Protein AF-A0A2J1DRW1-F1 (afdb_monomer_lite)

pLDDT: mean 85.41, std 8.89, range [46.84, 95.5]

Sequence (264 aa):
KASVPQIGILSALPNLSVALSQLFAPFLSEKAKSRKSFVFKAVLLQAVCFLPAFVLPLLFRDFGVWWLILWYTLGTMFGSLGNPAWSSLMADLVPGSIRGRFFGYRGMIAGIMTLAFSLASGLLLQISTDTLFLGFGLIFFGASLARFISSFFLNKMEDPQAKAPIKDGVSMKALVKDLNKTPMGKFISYSALINFSTYIAAPFFAVYMLRELGFDYLTYIIVISSASVANFIFMKVWGRICDICGNVKILKLCSVFVPVVPLL

Organism: NCBI:txid61435

Structure (mmCIF, N/CA/C/O backbone):
data_AF-A0A2J1DRW1-F1
#
_entry.id   AF-A0A2J1DRW1-F1
#
loop_
_atom_site.group_PDB
_atom_site.id
_atom_site.type_symbol
_atom_site.label_atom_id
_atom_site.label_alt_id
_atom_site.label_comp_id
_atom_site.label_asym_id
_atom_site.label_entity_id
_atom_site.label_seq_id
_atom_site.pdbx_PDB_ins_code
_atom_site.Cartn_x
_atom_site.Cartn_y
_atom_site.Cartn_z
_atom_site.occupancy
_atom_site.B_iso_or_equiv
_atom_site.auth_seq_id
_atom_site.auth_comp_id
_atom_site.auth_asym_id
_atom_site.auth_atom_id
_atom_site.pdbx_PDB_model_num
ATOM 1 N N . LYS A 1 1 ? -13.996 -0.859 24.264 1.00 60.69 1 LYS A N 1
ATOM 2 C CA . LYS A 1 1 ? -13.388 0.364 23.675 1.00 60.69 1 LYS A CA 1
ATOM 3 C C . LYS A 1 1 ? -11.876 0.164 23.652 1.00 60.69 1 LYS A C 1
ATOM 5 O O . LYS A 1 1 ? -11.374 -0.385 24.622 1.00 60.69 1 LYS A O 1
ATOM 10 N N . ALA A 1 2 ? -11.187 0.523 22.567 1.00 74.06 2 ALA A N 1
ATOM 11 C CA . ALA A 1 2 ? -9.731 0.382 22.487 1.00 74.06 2 ALA A CA 1
ATOM 12 C C . ALA A 1 2 ? -9.027 1.466 23.319 1.00 74.06 2 ALA A C 1
ATOM 14 O O . ALA A 1 2 ? -9.517 2.594 23.396 1.00 74.06 2 ALA A O 1
ATOM 15 N N . SER A 1 3 ? -7.898 1.131 23.938 1.00 84.12 3 SER A N 1
ATOM 16 C CA . SER A 1 3 ? -7.051 2.093 24.644 1.00 84.12 3 SER A CA 1
ATOM 17 C C . SER A 1 3 ? -6.170 2.877 23.662 1.00 84.12 3 SER A C 1
ATOM 19 O O . SER A 1 3 ? -5.877 2.409 22.561 1.00 84.12 3 SER A O 1
ATOM 21 N N . VAL A 1 4 ? -5.709 4.069 24.056 1.00 84.69 4 VAL A N 1
ATOM 22 C CA . VAL A 1 4 ? -4.796 4.895 23.237 1.00 84.69 4 VAL A CA 1
ATOM 23 C C . VAL A 1 4 ? -3.549 4.107 22.782 1.00 84.69 4 VAL A C 1
ATOM 25 O O . VAL A 1 4 ? -3.233 4.158 21.591 1.00 84.69 4 VAL A O 1
ATOM 28 N N . PRO A 1 5 ? -2.892 3.290 23.639 1.00 88.44 5 PRO A N 1
ATOM 29 C CA . PRO A 1 5 ? -1.800 2.419 23.200 1.00 88.44 5 PRO A CA 1
ATOM 30 C C . PRO A 1 5 ? -2.197 1.417 22.109 1.00 88.44 5 PRO A C 1
ATOM 32 O O . PRO A 1 5 ? -1.433 1.198 21.174 1.00 88.44 5 PRO A O 1
ATOM 35 N N . GLN A 1 6 ? -3.394 0.827 22.182 1.00 86.50 6 GLN A N 1
ATOM 36 C CA . GLN A 1 6 ? -3.863 -0.138 21.179 1.00 86.50 6 GLN A CA 1
ATOM 37 C C . GLN A 1 6 ? -4.083 0.514 19.811 1.00 86.50 6 GLN A C 1
ATOM 39 O O . GLN A 1 6 ? -3.758 -0.088 18.791 1.00 86.50 6 GLN A O 1
ATOM 44 N N . ILE A 1 7 ? -4.581 1.752 19.777 1.00 85.25 7 ILE A N 1
ATOM 45 C CA . ILE A 1 7 ? -4.736 2.526 18.535 1.00 85.25 7 ILE A CA 1
ATOM 46 C C . ILE A 1 7 ? -3.361 2.851 17.931 1.00 85.25 7 ILE A C 1
ATOM 48 O O . ILE A 1 7 ? -3.162 2.715 16.720 1.00 85.25 7 ILE A O 1
ATOM 52 N N . GLY A 1 8 ? -2.393 3.212 18.782 1.00 85.81 8 GLY A N 1
ATOM 53 C CA . GLY A 1 8 ? -1.003 3.424 18.374 1.00 85.81 8 GLY A CA 1
ATOM 54 C C . GLY A 1 8 ? -0.380 2.166 17.765 1.00 85.81 8 GLY A C 1
ATOM 55 O O . GLY A 1 8 ? 0.176 2.218 16.669 1.00 85.81 8 GLY A O 1
ATOM 56 N N . ILE A 1 9 ? -0.543 1.013 18.423 1.00 91.62 9 ILE A N 1
ATOM 57 C CA . ILE A 1 9 ? -0.041 -0.279 17.932 1.00 91.62 9 ILE A CA 1
ATOM 58 C C . ILE A 1 9 ? -0.725 -0.675 16.620 1.00 91.62 9 ILE A C 1
ATOM 60 O O . ILE A 1 9 ? -0.036 -1.084 15.689 1.00 91.62 9 ILE A O 1
ATOM 64 N N . LEU A 1 10 ? -2.047 -0.517 16.506 1.00 89.12 10 LEU A N 1
ATOM 65 C CA . LEU A 1 10 ? -2.787 -0.822 15.277 1.00 89.12 10 LEU A CA 1
ATOM 66 C C . LEU A 1 10 ? -2.311 0.021 14.085 1.00 89.12 10 LEU A C 1
ATOM 68 O O . LEU A 1 10 ? -2.378 -0.438 12.951 1.00 89.12 10 LEU A O 1
ATOM 72 N N . SER A 1 11 ? -1.809 1.231 14.327 1.00 84.00 11 SER A N 1
ATOM 73 C CA . SER A 1 11 ? -1.252 2.083 13.271 1.00 84.00 11 SER A CA 1
ATOM 74 C C . SER A 1 11 ? 0.210 1.749 12.956 1.00 84.00 11 SER A C 1
ATOM 76 O O . SER A 1 11 ? 0.607 1.733 11.793 1.00 84.00 11 SER A O 1
ATOM 78 N N . ALA A 1 12 ? 1.032 1.474 13.969 1.00 89.44 12 ALA A N 1
ATOM 79 C CA . ALA A 1 12 ? 2.474 1.295 13.797 1.00 89.44 12 ALA A CA 1
ATOM 80 C C . ALA A 1 12 ? 2.865 -0.132 13.380 1.00 89.44 12 ALA A C 1
ATOM 82 O O . ALA A 1 12 ? 3.676 -0.315 12.470 1.00 89.44 12 ALA A O 1
ATOM 83 N N . LEU A 1 13 ? 2.287 -1.146 14.030 1.00 93.75 13 LEU A N 1
ATOM 84 C CA . LEU A 1 13 ? 2.704 -2.538 13.876 1.00 93.75 13 LEU A CA 1
ATOM 85 C C . LEU A 1 13 ? 2.445 -3.084 12.460 1.00 93.75 13 LEU A C 1
ATOM 87 O O . LEU A 1 13 ? 3.391 -3.621 11.883 1.00 93.75 13 LEU A O 1
ATOM 91 N N . PRO A 1 14 ? 1.263 -2.891 11.831 1.00 92.62 14 PRO A N 1
ATOM 92 C CA . PRO A 1 14 ? 1.041 -3.315 10.446 1.00 92.62 14 PRO A CA 1
ATOM 93 C C . PRO A 1 14 ? 2.039 -2.704 9.465 1.00 92.62 14 PRO A C 1
ATOM 95 O O . PRO A 1 14 ? 2.582 -3.413 8.620 1.00 92.62 14 PRO A O 1
ATOM 98 N N . ASN A 1 15 ? 2.324 -1.406 9.598 1.00 89.50 15 ASN A N 1
ATOM 99 C CA . ASN A 1 15 ? 3.257 -0.700 8.721 1.00 89.50 15 ASN A CA 1
ATOM 100 C C . ASN A 1 15 ? 4.694 -1.219 8.880 1.00 89.50 15 ASN A C 1
ATOM 102 O O . ASN A 1 15 ? 5.381 -1.456 7.884 1.00 89.50 15 ASN A O 1
ATOM 106 N N . LEU A 1 16 ? 5.127 -1.474 10.118 1.00 91.88 16 LEU A N 1
ATOM 107 C CA . LEU A 1 16 ? 6.426 -2.088 10.392 1.00 91.88 16 LEU A CA 1
ATOM 108 C C . LEU A 1 16 ? 6.511 -3.507 9.813 1.00 91.88 16 LEU A C 1
ATOM 110 O O . LEU A 1 16 ? 7.487 -3.845 9.142 1.00 91.88 16 LEU A O 1
ATOM 114 N N . SER A 1 17 ? 5.482 -4.331 10.022 1.00 92.88 17 SER A N 1
ATOM 115 C CA . SER A 1 17 ? 5.415 -5.689 9.474 1.00 92.88 17 SER A CA 1
ATOM 116 C C . SER A 1 17 ? 5.429 -5.693 7.947 1.00 92.88 17 SER A C 1
ATOM 118 O O . SER A 1 17 ? 6.112 -6.524 7.352 1.00 92.88 17 SER A O 1
ATOM 120 N N . VAL A 1 18 ? 4.743 -4.746 7.299 1.00 92.81 18 VAL A N 1
ATOM 121 C CA . VAL A 1 18 ? 4.791 -4.556 5.842 1.00 92.81 18 VAL A CA 1
ATOM 122 C C . VAL A 1 18 ? 6.221 -4.267 5.385 1.00 92.81 18 VAL A C 1
ATOM 124 O O . VAL A 1 18 ? 6.726 -4.981 4.515 1.00 92.81 18 VAL A O 1
ATOM 127 N N . ALA A 1 19 ? 6.902 -3.297 5.999 1.00 88.69 19 ALA A N 1
ATOM 128 C CA . ALA A 1 19 ? 8.271 -2.929 5.635 1.00 88.69 19 ALA A CA 1
ATOM 129 C C . ALA A 1 19 ? 9.255 -4.101 5.801 1.00 88.69 19 ALA A C 1
ATOM 131 O O . ALA A 1 19 ? 10.005 -4.424 4.878 1.00 88.69 19 ALA A O 1
ATOM 132 N N . LEU A 1 20 ? 9.202 -4.795 6.944 1.00 89.25 20 LEU A N 1
ATOM 133 C CA . LEU A 1 20 ? 10.035 -5.973 7.197 1.00 89.25 20 LEU A CA 1
ATOM 134 C C . LEU A 1 20 ? 9.733 -7.094 6.204 1.00 89.25 20 LEU A C 1
ATOM 136 O O . LEU A 1 20 ? 10.647 -7.707 5.661 1.00 89.25 20 LEU A O 1
ATOM 140 N N . SER A 1 21 ? 8.458 -7.345 5.912 1.00 89.44 21 SER A N 1
ATOM 141 C CA . SER A 1 21 ? 8.076 -8.401 4.978 1.00 89.44 21 SER A CA 1
ATOM 142 C C . SER A 1 21 ? 8.634 -8.169 3.575 1.00 89.44 21 SER A C 1
ATOM 144 O O . SER A 1 21 ? 9.125 -9.108 2.954 1.00 89.44 21 SER A O 1
ATOM 146 N N . GLN A 1 22 ? 8.646 -6.924 3.089 1.00 87.00 22 GLN A N 1
ATOM 147 C CA . GLN A 1 22 ? 9.193 -6.595 1.773 1.00 87.00 22 GLN A CA 1
ATOM 148 C C . GLN A 1 22 ? 10.706 -6.802 1.698 1.00 87.00 22 GLN A C 1
ATOM 150 O O . GLN A 1 22 ? 11.209 -7.151 0.633 1.00 87.00 22 GLN A O 1
ATOM 155 N N . LEU A 1 23 ? 11.417 -6.665 2.821 1.00 84.44 23 LEU A N 1
ATOM 156 C CA . LEU A 1 23 ? 12.844 -6.970 2.917 1.00 84.44 23 LEU A CA 1
ATOM 157 C C . LEU A 1 23 ? 13.127 -8.466 2.710 1.00 84.44 23 LEU A C 1
ATOM 159 O O . LEU A 1 23 ? 14.105 -8.835 2.062 1.00 84.44 23 LEU A O 1
ATOM 163 N N . PHE A 1 24 ? 12.262 -9.329 3.250 1.00 83.25 24 PHE A N 1
ATOM 164 C CA . PHE A 1 24 ? 12.405 -10.787 3.165 1.00 83.25 24 PHE A CA 1
ATOM 165 C C . PHE A 1 24 ? 11.728 -11.404 1.932 1.00 83.25 24 PHE A C 1
ATOM 167 O O . PHE A 1 24 ? 12.048 -12.532 1.550 1.00 83.25 24 PHE A O 1
ATOM 174 N N . ALA A 1 25 ? 10.807 -10.678 1.298 1.00 84.69 25 ALA A N 1
ATOM 175 C CA . ALA A 1 25 ? 10.019 -11.147 0.164 1.00 84.69 25 ALA A CA 1
ATOM 176 C C . ALA A 1 25 ? 10.858 -11.672 -1.019 1.00 84.69 25 ALA A C 1
ATOM 178 O O . ALA A 1 25 ? 10.492 -12.728 -1.535 1.00 84.69 25 ALA A O 1
ATOM 179 N N . PRO A 1 26 ? 11.979 -11.043 -1.437 1.00 77.75 26 PRO A N 1
ATOM 180 C CA . PRO A 1 26 ? 12.818 -11.578 -2.511 1.00 77.75 26 PRO A CA 1
ATOM 181 C C . PRO A 1 26 ? 13.373 -12.969 -2.181 1.00 77.75 26 PRO A C 1
ATOM 183 O O . PRO A 1 26 ? 13.198 -13.895 -2.966 1.00 77.75 26 PRO A O 1
ATOM 186 N N . PHE A 1 27 ? 13.924 -13.157 -0.977 1.00 78.62 27 PHE A N 1
ATOM 187 C CA . PHE A 1 27 ? 14.476 -14.444 -0.533 1.00 78.62 27 PHE A CA 1
ATOM 188 C C . PHE A 1 27 ? 13.414 -15.548 -0.465 1.00 78.62 27 PHE A C 1
ATOM 190 O O . PHE A 1 27 ? 13.673 -16.705 -0.796 1.00 78.62 27 PHE A O 1
ATOM 197 N N . LEU A 1 28 ? 12.204 -15.205 -0.015 1.00 81.50 28 LEU A N 1
ATOM 198 C CA . LEU A 1 28 ? 11.077 -16.139 0.031 1.00 81.50 28 LEU A CA 1
ATOM 199 C C . LEU A 1 28 ? 10.550 -16.460 -1.372 1.00 81.50 28 LEU A C 1
ATOM 201 O O . LEU A 1 28 ? 10.199 -17.608 -1.644 1.00 81.50 28 LEU A O 1
ATOM 205 N N . SER A 1 29 ? 10.532 -15.469 -2.265 1.00 78.50 29 SER A N 1
ATOM 206 C CA . SER A 1 29 ? 10.119 -15.639 -3.656 1.00 78.50 29 SER A CA 1
ATOM 207 C C . SER A 1 29 ? 11.125 -16.457 -4.464 1.00 78.50 29 SER A C 1
ATOM 209 O O . SER A 1 29 ? 10.695 -17.209 -5.327 1.00 78.50 29 SER A O 1
ATOM 211 N N . GLU A 1 30 ? 12.429 -16.348 -4.203 1.00 74.62 30 GLU A N 1
ATOM 212 C CA . GLU A 1 30 ? 13.463 -17.176 -4.848 1.00 74.62 30 GLU A CA 1
ATOM 213 C C . GLU A 1 30 ? 13.367 -18.643 -4.424 1.00 74.62 30 GLU A C 1
ATOM 215 O O . GLU A 1 30 ? 13.534 -19.549 -5.239 1.00 74.62 30 GLU A O 1
ATOM 220 N N . LYS A 1 31 ? 13.041 -18.895 -3.149 1.00 74.75 31 LYS A N 1
ATOM 221 C CA . LYS A 1 31 ? 12.739 -20.250 -2.662 1.00 74.75 31 LYS A CA 1
ATOM 222 C C . LYS A 1 31 ? 11.453 -20.809 -3.271 1.00 74.75 31 LYS A C 1
ATOM 224 O O . LYS A 1 31 ? 11.268 -22.027 -3.314 1.00 74.75 31 LYS A O 1
ATOM 229 N N . ALA A 1 32 ? 10.547 -19.945 -3.723 1.00 74.62 32 ALA A N 1
ATOM 230 C CA . ALA A 1 32 ? 9.331 -20.365 -4.390 1.00 74.62 32 ALA A CA 1
ATOM 231 C C . ALA A 1 32 ? 9.632 -20.735 -5.850 1.00 74.62 32 ALA A C 1
ATOM 233 O O . ALA A 1 32 ? 10.104 -19.926 -6.638 1.00 74.62 32 ALA A O 1
ATOM 234 N N . LYS A 1 33 ? 9.280 -21.962 -6.251 1.00 73.19 33 LYS A N 1
ATOM 235 C CA . LYS A 1 33 ? 9.502 -22.462 -7.623 1.00 73.19 33 LYS A CA 1
ATOM 236 C C . LYS A 1 33 ? 8.742 -21.683 -8.715 1.00 73.19 33 LYS A C 1
ATOM 238 O O . LYS A 1 33 ? 9.026 -21.863 -9.891 1.00 73.19 33 LYS A O 1
ATOM 243 N N . SER A 1 34 ? 7.752 -20.869 -8.340 1.00 83.38 34 SER A N 1
ATOM 244 C CA . SER A 1 34 ? 6.964 -20.031 -9.251 1.00 83.38 34 SER A CA 1
ATOM 245 C C . SER A 1 34 ? 6.581 -18.724 -8.558 1.00 83.38 34 SER A C 1
ATOM 247 O O . SER A 1 34 ? 5.983 -18.738 -7.474 1.00 83.38 34 SER A O 1
ATOM 249 N N . ARG A 1 35 ? 6.878 -17.597 -9.221 1.00 86.06 35 ARG A N 1
ATOM 250 C CA . ARG A 1 35 ? 6.499 -16.246 -8.772 1.00 86.06 35 ARG A CA 1
ATOM 251 C C . ARG A 1 35 ? 4.984 -16.113 -8.700 1.00 86.06 35 ARG A C 1
ATOM 253 O O . ARG A 1 35 ? 4.459 -15.635 -7.698 1.00 86.06 35 ARG A O 1
ATOM 260 N N . LYS A 1 36 ? 4.270 -16.622 -9.709 1.00 89.19 36 LYS A N 1
ATOM 261 C CA . LYS A 1 36 ? 2.802 -16.654 -9.723 1.00 89.19 36 LYS A CA 1
ATOM 262 C C . LYS A 1 36 ? 2.242 -17.392 -8.508 1.00 89.19 36 LYS A C 1
ATOM 264 O O . LYS A 1 36 ? 1.370 -16.860 -7.825 1.00 89.19 36 LYS A O 1
ATOM 269 N N . SER A 1 37 ? 2.745 -18.596 -8.216 1.00 87.62 37 SER A N 1
ATOM 270 C CA . SER A 1 37 ? 2.263 -19.383 -7.071 1.00 87.62 37 SER A CA 1
ATOM 271 C C . SER A 1 37 ? 2.509 -18.667 -5.743 1.00 87.62 37 SER A C 1
ATOM 273 O O . SER A 1 37 ? 1.646 -18.680 -4.865 1.00 87.62 37 SER A O 1
ATOM 275 N N . PHE A 1 38 ? 3.662 -18.008 -5.604 1.00 90.38 38 PHE A N 1
ATOM 276 C CA . PHE A 1 38 ? 3.992 -17.220 -4.421 1.00 90.38 38 PHE A CA 1
ATOM 277 C C . PHE A 1 38 ? 3.026 -16.045 -4.227 1.00 90.38 38 PHE A C 1
ATOM 279 O O . PHE A 1 38 ? 2.430 -15.914 -3.158 1.00 90.38 38 PHE A O 1
ATOM 286 N N . VAL A 1 39 ? 2.797 -15.248 -5.278 1.00 92.00 39 VAL A N 1
ATOM 287 C CA . VAL A 1 39 ? 1.849 -14.120 -5.254 1.00 92.00 39 VAL A CA 1
ATOM 288 C C . VAL A 1 39 ? 0.434 -14.603 -4.939 1.00 92.00 39 VAL A C 1
ATOM 290 O O . VAL A 1 39 ? -0.231 -14.034 -4.076 1.00 92.00 39 VAL A O 1
ATOM 293 N N . PHE A 1 40 ? -0.019 -15.677 -5.590 1.00 92.44 40 PHE A N 1
ATOM 294 C CA . PHE A 1 40 ? -1.336 -16.263 -5.349 1.00 92.44 40 PHE A CA 1
ATOM 295 C C . PHE A 1 40 ? -1.525 -16.663 -3.882 1.00 92.44 40 PHE A C 1
ATOM 297 O O . PHE A 1 40 ? -2.503 -16.253 -3.259 1.00 92.44 40 PHE A O 1
ATOM 304 N N . LYS A 1 41 ? -0.576 -17.416 -3.308 1.00 92.31 41 LYS A N 1
ATOM 305 C CA . LYS A 1 41 ? -0.637 -17.853 -1.904 1.00 92.31 41 LYS A CA 1
ATOM 306 C C . LYS A 1 41 ? -0.616 -16.670 -0.941 1.00 92.31 41 LYS A C 1
ATOM 308 O O . LYS A 1 41 ? -1.383 -16.667 0.013 1.00 92.31 41 LYS A O 1
ATOM 313 N N . ALA A 1 42 ? 0.214 -15.664 -1.203 1.00 93.75 42 ALA A N 1
ATOM 314 C CA . ALA A 1 42 ? 0.296 -14.459 -0.382 1.00 93.75 42 ALA A CA 1
ATOM 315 C C . ALA A 1 42 ? -1.044 -13.696 -0.352 1.00 93.75 42 ALA A C 1
ATOM 317 O O . ALA A 1 42 ? -1.553 -13.367 0.719 1.00 93.75 42 ALA A O 1
ATOM 318 N N . VAL A 1 43 ? -1.673 -13.493 -1.516 1.00 93.88 43 VAL A N 1
ATOM 319 C CA . VAL A 1 43 ? -2.983 -12.823 -1.616 1.00 93.88 43 VAL A CA 1
ATOM 320 C C . VAL A 1 43 ? -4.108 -13.677 -1.026 1.00 93.88 43 VAL A C 1
ATOM 322 O O . VAL A 1 43 ? -5.012 -13.136 -0.390 1.00 93.88 43 VAL A O 1
ATOM 325 N N . LEU A 1 44 ? -4.049 -15.001 -1.186 1.00 94.62 44 LEU A N 1
ATOM 326 C CA . LEU A 1 44 ? -5.012 -15.922 -0.582 1.00 94.62 44 LEU A CA 1
ATOM 327 C C . LEU A 1 44 ? -4.932 -15.894 0.950 1.00 94.62 44 LEU A C 1
ATOM 329 O O . LEU A 1 44 ? -5.960 -15.774 1.608 1.00 94.62 44 LEU A O 1
ATOM 333 N N . LEU A 1 45 ? -3.724 -15.943 1.520 1.00 95.00 45 LEU A N 1
ATOM 334 C CA . LEU A 1 45 ? -3.515 -15.830 2.966 1.00 95.00 45 LEU A CA 1
ATOM 335 C C . LEU A 1 45 ? -4.011 -14.485 3.500 1.00 95.00 45 LEU A C 1
ATOM 337 O O . LEU A 1 45 ? -4.682 -14.452 4.526 1.00 95.00 45 LEU A O 1
ATOM 341 N N . GLN A 1 46 ? -3.769 -13.389 2.776 1.00 95.25 46 GLN A N 1
ATOM 342 C CA . GLN A 1 46 ? -4.341 -12.089 3.122 1.00 95.25 46 GLN A CA 1
ATOM 343 C C . GLN A 1 46 ? -5.878 -12.120 3.159 1.00 95.25 46 GLN A C 1
ATOM 345 O O . GLN A 1 46 ? -6.468 -11.599 4.105 1.00 95.25 46 GLN A O 1
ATOM 350 N N . ALA A 1 47 ? -6.527 -12.729 2.159 1.00 93.81 47 ALA A N 1
ATOM 351 C CA . ALA A 1 47 ? -7.986 -12.856 2.119 1.00 93.81 47 ALA A CA 1
ATOM 352 C C . ALA A 1 47 ? -8.513 -13.621 3.342 1.00 93.81 47 ALA A C 1
ATOM 354 O O . ALA A 1 47 ? -9.466 -13.181 3.988 1.00 93.81 47 ALA A O 1
ATOM 355 N N . VAL A 1 48 ? -7.843 -14.727 3.686 1.00 95.00 48 VAL A N 1
ATOM 356 C CA . VAL A 1 48 ? -8.174 -15.554 4.850 1.00 95.00 48 VAL A CA 1
ATOM 357 C C . VAL A 1 48 ? -7.982 -14.780 6.148 1.00 95.00 48 VAL A C 1
ATOM 359 O O . VAL A 1 48 ? -8.859 -14.867 6.993 1.00 95.00 48 VAL A O 1
ATOM 362 N N . CYS A 1 49 ? -6.914 -13.990 6.310 1.00 94.56 49 CYS A N 1
ATOM 363 C CA . CYS A 1 49 ? -6.652 -13.212 7.529 1.00 94.56 49 CYS A CA 1
ATOM 364 C C . CYS A 1 49 ? -7.705 -12.132 7.821 1.00 94.56 49 CYS A C 1
ATOM 366 O O . CYS A 1 49 ? -7.917 -11.791 8.983 1.00 94.56 49 CYS A O 1
ATOM 368 N N . PHE A 1 50 ? -8.391 -11.601 6.807 1.00 91.88 50 PHE A N 1
ATOM 369 C CA . PHE A 1 50 ? -9.429 -10.585 7.016 1.00 91.88 50 PHE A CA 1
ATOM 370 C C . PHE A 1 50 ? -10.737 -11.143 7.596 1.00 91.88 50 PHE A C 1
ATOM 372 O O . PHE A 1 50 ? -11.468 -10.398 8.242 1.00 91.88 50 PHE A O 1
ATOM 379 N N . LEU A 1 51 ? -11.010 -12.444 7.451 1.00 91.88 51 LEU A N 1
ATOM 380 C CA . LEU A 1 51 ? -12.169 -13.088 8.082 1.00 91.88 51 LEU A CA 1
ATOM 381 C C . LEU A 1 51 ? -12.064 -13.132 9.625 1.00 91.88 51 LEU A C 1
ATOM 383 O O . LEU A 1 51 ? -12.944 -12.582 10.291 1.00 91.88 51 LEU A O 1
ATOM 387 N N . PRO A 1 52 ? -11.007 -13.708 10.238 1.00 89.25 52 PRO A N 1
ATOM 388 C CA . PRO A 1 52 ? -10.842 -13.715 11.688 1.00 89.25 52 PRO A CA 1
ATOM 389 C C . PRO A 1 52 ? -10.590 -12.316 12.255 1.00 89.25 52 PRO A C 1
ATOM 391 O O . PRO A 1 52 ? -10.969 -12.075 13.399 1.00 89.25 52 PRO A O 1
ATOM 394 N N . ALA A 1 53 ? -10.036 -11.380 11.468 1.00 86.75 53 ALA A N 1
ATOM 395 C CA . ALA A 1 53 ? -9.916 -9.977 11.872 1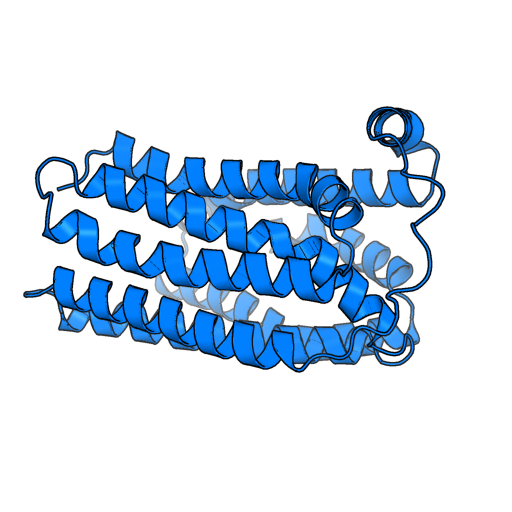.00 86.75 53 ALA A CA 1
ATOM 396 C C . ALA A 1 53 ? -11.273 -9.348 12.224 1.00 86.75 53 ALA A C 1
ATOM 398 O O . ALA A 1 53 ? -11.321 -8.457 13.064 1.00 86.75 53 ALA A O 1
ATOM 399 N N . PHE A 1 54 ? -12.368 -9.837 11.636 1.00 84.62 54 PHE A N 1
ATOM 400 C CA . PHE A 1 54 ? -13.723 -9.432 11.996 1.00 84.62 54 PHE A CA 1
ATOM 401 C C . PHE A 1 54 ? -14.399 -10.377 13.000 1.00 84.62 54 PHE A C 1
ATOM 403 O O . PHE A 1 54 ? -14.992 -9.918 13.976 1.00 84.62 54 PHE A O 1
ATOM 410 N N . VAL A 1 55 ? -14.312 -11.693 12.785 1.00 86.25 55 VAL A N 1
ATOM 411 C CA . VAL A 1 55 ? -15.076 -12.679 13.571 1.00 86.25 55 VAL A CA 1
ATOM 412 C C . VAL A 1 55 ? -14.557 -12.808 15.007 1.00 86.25 55 VAL A C 1
ATOM 414 O O . VAL A 1 55 ? -15.345 -12.880 15.948 1.00 86.25 55 VAL A O 1
ATOM 417 N N . LEU A 1 56 ? -13.239 -12.821 15.217 1.00 85.06 56 LEU A N 1
ATOM 418 C CA . LEU A 1 56 ? -12.673 -13.061 16.549 1.00 85.06 56 LEU A CA 1
ATOM 419 C C . LEU A 1 56 ? -12.905 -11.917 17.544 1.00 85.06 56 LEU A C 1
ATOM 421 O O . LEU A 1 56 ? -13.182 -12.221 18.705 1.00 85.06 56 LEU A O 1
ATOM 425 N N . PRO A 1 57 ? -12.880 -10.629 17.144 1.00 81.50 57 PRO A N 1
ATOM 426 C CA . PRO A 1 57 ? -13.305 -9.548 18.030 1.00 81.50 57 PRO A CA 1
ATOM 427 C C . PRO A 1 57 ? -14.747 -9.662 18.540 1.00 81.50 57 PRO A C 1
ATOM 429 O O . PRO A 1 57 ? -15.049 -9.124 19.606 1.00 81.50 57 PRO A O 1
ATOM 432 N N . LEU A 1 58 ? -15.629 -10.355 17.807 1.00 80.44 58 LEU A N 1
ATOM 433 C CA . LEU A 1 58 ? -17.007 -10.608 18.236 1.00 80.44 58 LEU A CA 1
ATOM 434 C C . LEU A 1 58 ? -17.096 -11.745 19.256 1.00 80.44 58 LEU A C 1
ATOM 436 O O . LEU A 1 58 ? -17.842 -11.626 20.225 1.00 80.44 58 LEU A O 1
ATOM 440 N N . LEU A 1 59 ? -16.337 -12.822 19.039 1.00 82.94 59 LEU A N 1
ATOM 441 C CA . LEU A 1 59 ? -16.339 -14.003 19.909 1.00 82.94 59 LEU A CA 1
ATOM 442 C C . LEU A 1 59 ? -15.605 -13.753 21.232 1.00 82.94 59 LEU A C 1
ATOM 444 O O . LEU A 1 59 ? -16.056 -14.200 22.282 1.00 82.94 59 LEU A O 1
ATOM 448 N N . PHE A 1 60 ? -14.498 -13.008 21.197 1.00 82.75 60 PHE A N 1
ATOM 449 C CA . PHE A 1 60 ? -13.632 -12.769 22.352 1.00 82.75 60 PHE A CA 1
ATOM 450 C C . PHE A 1 60 ? -13.586 -11.283 22.696 1.00 82.75 60 PHE A C 1
ATOM 452 O O . PHE A 1 60 ? -12.580 -10.615 22.461 1.00 82.75 60 PHE A O 1
ATOM 459 N N . ARG A 1 61 ? -14.681 -10.752 23.251 1.00 77.00 61 ARG A N 1
ATOM 460 C CA . ARG A 1 61 ? -14.834 -9.311 23.529 1.00 77.00 61 ARG A CA 1
ATOM 461 C C . ARG A 1 61 ? -13.727 -8.726 24.414 1.00 77.00 61 ARG A C 1
ATOM 463 O O . ARG A 1 61 ? -13.292 -7.608 24.144 1.00 77.00 61 ARG A O 1
ATOM 470 N N . ASP A 1 62 ? -13.225 -9.484 25.389 1.00 79.88 62 ASP A N 1
ATOM 471 C CA . ASP A 1 62 ? -12.181 -9.020 26.318 1.00 79.88 62 ASP A CA 1
ATOM 472 C C . ASP A 1 62 ? -10.824 -8.793 25.629 1.00 79.88 62 ASP A C 1
ATOM 474 O O . ASP A 1 62 ? -10.100 -7.852 25.952 1.00 79.88 62 ASP A O 1
ATOM 478 N N . PHE A 1 63 ? -10.506 -9.601 24.611 1.00 83.12 63 PHE A N 1
ATOM 479 C CA . PHE A 1 63 ? -9.258 -9.522 23.838 1.00 83.12 63 PHE A CA 1
ATOM 480 C C . PHE A 1 63 ? -9.475 -9.084 22.385 1.00 83.12 63 PHE A C 1
ATOM 482 O O . PHE A 1 63 ? -8.561 -9.162 21.562 1.00 83.12 63 PHE A O 1
ATOM 489 N N . GLY A 1 64 ? -10.673 -8.607 22.045 1.00 84.75 64 GLY A N 1
ATOM 490 C CA . GLY A 1 64 ? -11.085 -8.451 20.653 1.00 84.75 64 GLY A CA 1
ATOM 491 C C . GLY A 1 64 ? -10.210 -7.480 19.867 1.00 84.75 64 GLY A C 1
ATOM 492 O O . GLY A 1 64 ? -9.871 -7.739 18.717 1.00 84.75 64 GLY A O 1
ATOM 493 N N . VAL A 1 65 ? -9.751 -6.404 20.509 1.00 86.25 65 VAL A N 1
ATOM 494 C CA . VAL A 1 65 ? -8.841 -5.428 19.887 1.00 86.25 65 VAL A CA 1
ATOM 495 C C . VAL A 1 65 ? -7.484 -6.055 19.549 1.00 86.25 65 VAL A C 1
ATOM 497 O O . VAL A 1 65 ? -6.925 -5.767 18.495 1.00 86.25 65 VAL A O 1
ATOM 500 N N . TRP A 1 66 ? -6.961 -6.946 20.395 1.00 89.81 66 TRP A N 1
ATOM 501 C CA . TRP A 1 66 ? -5.692 -7.632 20.137 1.00 89.81 66 TRP A CA 1
ATOM 502 C C . TRP A 1 66 ? -5.804 -8.641 18.997 1.00 89.81 66 TRP A C 1
ATOM 504 O O . TRP A 1 66 ? -4.905 -8.715 18.161 1.00 89.81 66 TRP A O 1
ATOM 514 N N . TRP A 1 67 ? -6.929 -9.355 18.907 1.00 91.25 67 TRP A N 1
ATOM 515 C CA . TRP A 1 67 ? -7.220 -10.216 17.761 1.00 91.25 67 TRP A CA 1
ATOM 516 C C . TRP A 1 67 ? -7.320 -9.421 16.461 1.00 91.25 67 TRP A C 1
ATOM 518 O O . TRP A 1 67 ? -6.723 -9.821 15.462 1.00 91.25 67 TRP A O 1
ATOM 528 N N . LEU A 1 68 ? -8.004 -8.274 16.484 1.00 90.56 68 LEU A N 1
ATOM 529 C CA . LEU A 1 68 ? -8.060 -7.366 15.340 1.00 90.56 68 LEU A CA 1
ATOM 530 C C . LEU A 1 68 ? -6.650 -6.932 14.921 1.00 90.56 68 LEU A C 1
ATOM 532 O O . LEU A 1 68 ? -6.300 -7.078 13.754 1.00 90.56 68 LEU A O 1
ATOM 536 N N . ILE A 1 69 ? -5.829 -6.455 15.866 1.00 92.25 69 ILE A N 1
ATOM 537 C CA . ILE A 1 69 ? -4.443 -6.036 15.602 1.00 92.25 69 ILE A CA 1
ATOM 538 C C . ILE A 1 69 ? -3.647 -7.179 14.972 1.00 92.25 69 ILE A C 1
ATOM 540 O O . ILE A 1 69 ? -3.025 -6.975 13.931 1.00 92.25 69 ILE A O 1
ATOM 544 N N . LEU A 1 70 ? -3.676 -8.374 15.564 1.00 94.50 70 LEU A N 1
ATOM 545 C CA . LEU A 1 70 ? -2.912 -9.526 15.092 1.00 94.50 70 LEU A CA 1
ATOM 546 C C . LEU A 1 70 ? -3.292 -9.903 13.656 1.00 94.50 70 LEU A C 1
ATOM 548 O O . LEU A 1 70 ? -2.431 -9.972 12.780 1.00 94.50 70 LEU A O 1
ATOM 552 N N . TRP A 1 71 ? -4.580 -10.125 13.399 1.00 94.62 71 TRP A N 1
ATOM 553 C CA . TRP A 1 71 ? -5.046 -10.617 12.103 1.00 94.62 71 TRP A CA 1
ATOM 554 C C . TRP A 1 71 ? -4.998 -9.556 11.010 1.00 94.62 71 TRP A C 1
ATOM 556 O O . TRP A 1 71 ? -4.663 -9.878 9.869 1.00 94.62 71 TRP A O 1
ATOM 566 N N . TYR A 1 72 ? -5.249 -8.292 11.353 1.00 93.88 72 TYR A N 1
ATOM 567 C CA . TYR A 1 72 ? -5.039 -7.182 10.431 1.00 93.88 72 TYR A CA 1
ATOM 568 C C . TYR A 1 72 ? -3.558 -7.058 10.049 1.00 93.88 72 TYR A C 1
ATOM 570 O O . TYR A 1 72 ? -3.246 -7.017 8.861 1.00 93.88 72 TYR A O 1
ATOM 578 N N . THR A 1 73 ? -2.648 -7.111 11.031 1.00 95.44 73 THR A N 1
ATOM 579 C CA . THR A 1 73 ? -1.188 -7.073 10.811 1.00 95.44 73 THR A CA 1
ATOM 580 C C . THR A 1 73 ? -0.721 -8.225 9.922 1.00 95.44 73 THR A C 1
ATOM 582 O O . THR A 1 73 ? 0.020 -8.013 8.961 1.00 95.44 73 THR A O 1
ATOM 585 N N . LEU A 1 74 ? -1.168 -9.453 10.205 1.00 95.50 74 LEU A N 1
ATOM 586 C CA . LEU A 1 74 ? -0.848 -10.619 9.378 1.00 95.50 74 LEU A CA 1
ATOM 587 C C . LEU A 1 74 ? -1.397 -10.460 7.957 1.00 95.50 74 LEU A C 1
ATOM 589 O O . LEU A 1 74 ? -0.681 -10.713 6.989 1.00 95.50 74 LEU A O 1
ATOM 593 N N . GLY A 1 75 ? -2.634 -9.981 7.815 1.00 94.75 75 GLY A N 1
ATOM 594 C CA . GLY A 1 75 ? -3.251 -9.728 6.516 1.00 94.75 75 GLY A CA 1
ATOM 595 C C . GLY A 1 75 ? -2.480 -8.701 5.685 1.00 94.75 75 GLY A C 1
ATOM 596 O O . GLY A 1 75 ? -2.213 -8.939 4.505 1.00 94.75 75 GLY A O 1
ATOM 597 N N . THR A 1 76 ? -2.069 -7.577 6.279 1.00 93.50 76 THR A N 1
ATOM 598 C CA . THR A 1 76 ? -1.257 -6.565 5.582 1.00 93.50 76 THR A CA 1
ATOM 599 C C . THR A 1 76 ? 0.125 -7.099 5.223 1.00 93.50 76 THR A C 1
ATOM 601 O O . THR A 1 76 ? 0.573 -6.880 4.099 1.00 93.50 76 THR A O 1
ATOM 604 N N . MET A 1 77 ? 0.759 -7.859 6.123 1.00 95.25 77 MET A N 1
ATOM 605 C CA . MET A 1 77 ? 2.062 -8.493 5.904 1.00 95.25 77 MET A CA 1
ATOM 606 C C . MET A 1 77 ? 2.033 -9.484 4.731 1.00 95.25 77 MET A C 1
ATOM 608 O O . MET A 1 77 ? 2.876 -9.418 3.837 1.00 95.25 77 MET A O 1
ATOM 612 N N . PHE A 1 78 ? 1.054 -10.393 4.685 1.00 93.56 78 PHE A N 1
ATOM 613 C CA . PHE A 1 78 ? 0.914 -11.322 3.558 1.00 93.56 78 PHE A CA 1
ATOM 614 C C . PHE A 1 78 ? 0.599 -10.587 2.256 1.00 93.56 78 PHE A C 1
ATOM 616 O O . PHE A 1 78 ? 1.160 -10.918 1.213 1.00 93.56 78 PHE A O 1
ATOM 623 N N . GLY A 1 79 ? -0.223 -9.538 2.317 1.00 90.62 79 GLY A N 1
ATOM 624 C CA . GLY A 1 79 ? -0.499 -8.692 1.160 1.00 90.62 79 GLY A CA 1
ATOM 625 C C . GLY A 1 79 ? 0.752 -8.035 0.577 1.00 90.62 79 GLY A C 1
ATOM 626 O O . GLY A 1 79 ? 0.897 -7.979 -0.643 1.00 90.62 79 GLY A O 1
ATOM 627 N N . SER A 1 80 ? 1.673 -7.564 1.421 1.00 91.94 80 SER A N 1
ATOM 628 C CA . SER A 1 80 ? 2.909 -6.914 0.973 1.00 91.94 80 SER A CA 1
ATOM 629 C C . SER A 1 80 ? 3.992 -7.884 0.518 1.00 91.94 80 SER A C 1
ATOM 631 O O . SER A 1 80 ? 4.770 -7.520 -0.367 1.00 91.94 80 SER A O 1
ATOM 633 N N . LEU A 1 81 ? 4.025 -9.111 1.054 1.00 90.88 81 LEU A N 1
ATOM 634 C CA . LEU A 1 81 ? 4.972 -10.154 0.635 1.00 90.88 81 LEU A CA 1
ATOM 635 C C . LEU A 1 81 ? 4.884 -10.449 -0.865 1.00 90.88 81 LEU A C 1
ATOM 637 O O . LEU A 1 81 ? 5.909 -10.638 -1.514 1.00 90.88 81 LEU A O 1
ATOM 641 N N . GLY A 1 82 ? 3.675 -10.456 -1.432 1.00 87.62 82 GLY A N 1
ATOM 642 C CA . GLY A 1 82 ? 3.469 -10.728 -2.855 1.00 87.62 82 GLY A CA 1
ATOM 643 C C . GLY A 1 82 ? 3.947 -9.610 -3.790 1.00 87.62 82 GLY A C 1
ATOM 644 O O . GLY A 1 82 ? 4.150 -9.861 -4.976 1.00 87.62 82 GLY A O 1
ATOM 645 N N . ASN A 1 83 ? 4.152 -8.384 -3.296 1.00 89.88 83 ASN A N 1
ATOM 646 C CA . ASN A 1 83 ? 4.366 -7.218 -4.160 1.00 89.88 83 ASN A CA 1
ATOM 647 C C . ASN A 1 83 ? 5.655 -7.287 -4.999 1.00 89.88 83 ASN A C 1
ATOM 649 O O . ASN A 1 83 ? 5.566 -7.018 -6.197 1.00 89.88 83 ASN A O 1
ATOM 653 N N . PRO A 1 84 ? 6.840 -7.653 -4.464 1.00 87.56 84 PRO A N 1
ATOM 654 C CA . PRO A 1 84 ? 8.056 -7.730 -5.281 1.00 87.56 84 PRO A CA 1
ATOM 655 C C . PRO A 1 84 ? 7.972 -8.801 -6.375 1.00 87.56 84 PRO A C 1
ATOM 657 O O . PRO A 1 84 ? 8.318 -8.539 -7.528 1.00 87.56 84 PRO A O 1
ATOM 660 N N . ALA A 1 85 ? 7.441 -9.979 -6.037 1.00 87.81 85 ALA A N 1
ATOM 661 C CA . ALA A 1 85 ? 7.240 -11.072 -6.985 1.00 87.81 85 ALA A CA 1
ATOM 662 C C . ALA A 1 85 ? 6.223 -10.701 -8.076 1.00 87.81 85 ALA A C 1
ATOM 664 O O . ALA A 1 85 ? 6.454 -10.974 -9.253 1.00 87.81 85 ALA A O 1
ATOM 665 N N . TRP A 1 86 ? 5.134 -10.019 -7.702 1.00 91.00 86 TRP A N 1
ATOM 666 C CA . TRP A 1 86 ? 4.149 -9.494 -8.645 1.00 91.00 86 TRP A CA 1
ATOM 667 C C . TRP A 1 86 ? 4.760 -8.433 -9.563 1.00 91.00 86 TRP A C 1
ATOM 669 O O . TRP A 1 86 ? 4.605 -8.523 -10.774 1.00 91.00 86 TRP A O 1
ATOM 679 N N . SER A 1 87 ? 5.510 -7.470 -9.021 1.00 88.50 87 SER A N 1
ATOM 680 C CA . SER A 1 87 ? 6.178 -6.430 -9.816 1.00 88.50 87 SER A CA 1
ATOM 681 C C . SER A 1 87 ? 7.175 -7.019 -10.817 1.00 88.50 87 SER A C 1
ATOM 683 O O . SER A 1 87 ? 7.241 -6.558 -11.954 1.00 88.50 87 SER A O 1
ATOM 685 N N . SER A 1 88 ? 7.909 -8.065 -10.424 1.00 86.31 88 SER A N 1
ATOM 686 C CA . SER A 1 88 ? 8.806 -8.807 -11.317 1.00 86.31 88 SER A CA 1
ATOM 687 C C . SER A 1 88 ? 8.035 -9.542 -12.422 1.00 86.31 88 SER A C 1
ATOM 689 O O . SER A 1 88 ? 8.374 -9.402 -13.593 1.00 86.31 88 SER A O 1
ATOM 691 N N . LEU A 1 89 ? 6.950 -10.247 -12.081 1.00 88.50 89 LEU A N 1
ATOM 692 C CA . LEU A 1 89 ? 6.083 -10.923 -13.055 1.00 88.50 89 LEU A CA 1
ATOM 693 C C . LEU A 1 89 ? 5.466 -9.935 -14.060 1.00 88.50 89 LEU A C 1
ATOM 695 O O . LEU A 1 89 ? 5.438 -10.180 -15.263 1.00 88.50 89 LEU A O 1
ATOM 699 N N . MET A 1 90 ? 5.002 -8.787 -13.569 1.00 90.50 90 MET A N 1
ATOM 700 C CA . MET A 1 90 ? 4.451 -7.721 -14.400 1.00 90.50 90 MET A CA 1
ATOM 701 C C . MET A 1 90 ? 5.493 -7.093 -15.327 1.00 90.50 90 MET A C 1
ATOM 703 O O . MET A 1 90 ? 5.137 -6.658 -16.420 1.00 90.50 90 MET A O 1
ATOM 707 N N . ALA A 1 91 ? 6.758 -7.016 -14.904 1.00 86.75 91 ALA A N 1
ATOM 708 C CA . ALA A 1 91 ? 7.830 -6.531 -15.761 1.00 86.75 91 ALA A CA 1
ATOM 709 C C . ALA A 1 91 ? 8.015 -7.451 -16.980 1.00 86.75 91 ALA A C 1
ATOM 711 O O . ALA A 1 91 ? 8.176 -6.945 -18.088 1.00 86.75 91 ALA A O 1
ATOM 712 N N . ASP A 1 92 ? 7.913 -8.767 -16.809 1.00 87.38 92 ASP A N 1
ATOM 713 C CA . ASP A 1 92 ? 8.053 -9.713 -17.923 1.00 87.38 92 ASP A CA 1
ATOM 714 C C . ASP A 1 92 ? 6.818 -9.735 -18.837 1.00 87.38 92 ASP A C 1
ATOM 716 O O . ASP A 1 92 ? 6.944 -9.880 -20.049 1.00 87.38 92 ASP A O 1
ATOM 720 N N . LEU A 1 93 ? 5.620 -9.567 -18.269 1.00 88.81 93 LEU A N 1
ATOM 721 C CA . LEU A 1 93 ? 4.358 -9.629 -19.016 1.00 88.81 93 LEU A CA 1
ATOM 722 C C . LEU A 1 93 ? 4.012 -8.344 -19.771 1.00 88.81 93 LEU A C 1
ATOM 724 O O . LEU A 1 93 ? 3.324 -8.399 -20.788 1.00 88.81 93 LEU A O 1
ATOM 728 N N . VAL A 1 94 ? 4.430 -7.179 -19.269 1.00 90.81 94 VAL A N 1
ATOM 729 C CA . VAL A 1 94 ? 4.091 -5.888 -19.882 1.00 90.81 94 VAL A CA 1
ATOM 730 C C . VAL A 1 94 ? 5.233 -5.438 -20.789 1.00 90.81 94 VAL A C 1
ATOM 732 O O . VAL A 1 94 ? 6.315 -5.120 -20.277 1.00 90.81 94 VAL A O 1
ATOM 735 N N . PRO A 1 95 ? 4.996 -5.327 -22.113 1.00 88.62 95 PRO A N 1
ATOM 736 C CA . PRO A 1 95 ? 6.003 -4.860 -23.053 1.00 88.62 95 PRO A CA 1
ATOM 737 C C . PRO A 1 95 ? 6.565 -3.499 -22.642 1.00 88.62 95 PRO A C 1
ATOM 739 O O . PRO A 1 95 ? 5.824 -2.594 -22.251 1.00 88.62 95 PRO A O 1
ATOM 742 N N . GLY A 1 96 ? 7.885 -3.341 -22.763 1.00 85.06 96 GLY A N 1
ATOM 743 C CA . GLY A 1 96 ? 8.587 -2.134 -22.320 1.00 85.06 96 GLY A CA 1
ATOM 744 C C . GLY A 1 96 ? 8.070 -0.840 -22.959 1.00 85.06 96 GLY A C 1
ATOM 745 O O . GLY A 1 96 ? 8.037 0.182 -22.285 1.00 85.06 96 GLY A O 1
ATOM 746 N N . SER A 1 97 ? 7.600 -0.896 -24.210 1.00 86.25 97 SER A N 1
ATOM 747 C CA . SER A 1 97 ? 7.097 0.258 -24.974 1.00 86.25 97 SER A CA 1
ATOM 748 C C . SER A 1 97 ? 5.773 0.838 -24.471 1.00 86.25 97 SER A C 1
ATOM 750 O O . SER A 1 97 ? 5.440 1.970 -24.813 1.00 86.25 97 SER A O 1
ATOM 752 N N . ILE A 1 98 ? 5.004 0.071 -23.694 1.00 88.62 98 ILE A N 1
ATOM 753 C CA . ILE A 1 98 ? 3.703 0.497 -23.155 1.00 88.62 98 ILE A CA 1
ATOM 754 C C . ILE A 1 98 ? 3.664 0.446 -21.630 1.00 88.62 98 ILE A C 1
ATOM 756 O O . ILE A 1 98 ? 2.587 0.542 -21.036 1.00 88.62 98 ILE A O 1
ATOM 760 N N . ARG A 1 99 ? 4.812 0.229 -20.978 1.00 87.75 99 ARG A N 1
ATOM 761 C CA . ARG A 1 99 ? 4.865 -0.062 -19.545 1.00 87.75 99 ARG A CA 1
ATOM 762 C C . ARG A 1 99 ? 4.382 1.133 -18.726 1.00 87.75 99 ARG A C 1
ATOM 764 O O . ARG A 1 99 ? 3.537 0.956 -17.850 1.00 87.75 99 ARG A O 1
ATOM 771 N N . GLY A 1 100 ? 4.845 2.340 -19.031 1.00 85.88 100 GLY A N 1
ATOM 772 C CA . GLY A 1 100 ? 4.394 3.573 -18.392 1.00 85.88 100 GLY A CA 1
ATOM 773 C C . GLY A 1 100 ? 2.898 3.800 -18.586 1.00 85.88 100 GLY A C 1
ATOM 774 O O . GLY A 1 100 ? 2.180 4.018 -17.609 1.00 85.88 100 GLY A O 1
ATOM 775 N N . ARG A 1 101 ? 2.384 3.658 -19.813 1.00 88.31 101 ARG A N 1
ATOM 776 C CA . ARG A 1 101 ? 0.943 3.749 -20.105 1.00 88.31 101 ARG A CA 1
ATOM 777 C C . ARG A 1 101 ? 0.117 2.710 -19.343 1.00 88.31 101 ARG A C 1
ATOM 779 O O . ARG A 1 101 ? -0.933 3.057 -18.802 1.00 88.31 101 ARG A O 1
ATOM 786 N N . PHE A 1 102 ? 0.566 1.457 -19.297 1.00 91.12 102 PHE A N 1
ATOM 787 C CA . PHE A 1 102 ? -0.122 0.371 -18.598 1.00 91.12 102 PHE A CA 1
ATOM 788 C C . PHE A 1 102 ? -0.215 0.653 -17.094 1.00 91.12 102 PHE A C 1
ATOM 790 O O . PHE A 1 102 ? -1.310 0.639 -16.527 1.00 91.12 102 PHE A O 1
ATOM 797 N N . PHE A 1 103 ? 0.917 0.956 -16.449 1.00 89.88 103 PHE A N 1
ATOM 798 C CA . PHE A 1 103 ? 0.949 1.222 -15.010 1.00 89.88 103 PHE A CA 1
ATOM 799 C C . PHE A 1 103 ? 0.273 2.546 -14.643 1.00 89.88 103 PHE A C 1
ATOM 801 O O . PHE A 1 103 ? -0.366 2.609 -13.596 1.00 89.88 103 PHE A O 1
ATOM 808 N N . GLY A 1 104 ? 0.319 3.560 -15.512 1.00 88.31 104 GLY A N 1
ATOM 809 C CA . GLY A 1 104 ? -0.433 4.804 -15.338 1.00 88.31 104 GLY A CA 1
ATOM 810 C C . GLY A 1 104 ? -1.947 4.579 -15.379 1.00 88.31 104 GLY A C 1
ATOM 811 O O . GLY A 1 104 ? -2.665 5.054 -14.502 1.00 88.31 104 GLY A O 1
ATOM 812 N N . TYR A 1 105 ? -2.448 3.795 -16.342 1.00 89.94 105 TYR A N 1
ATOM 813 C CA . TYR A 1 105 ? -3.877 3.464 -16.424 1.00 89.94 105 TYR A CA 1
ATOM 814 C C . TYR A 1 105 ? -4.341 2.584 -15.255 1.00 89.94 105 TYR A C 1
ATOM 816 O O . TYR A 1 105 ? -5.363 2.870 -14.632 1.00 89.94 105 TYR A O 1
ATOM 824 N N . ARG A 1 106 ? -3.563 1.552 -14.901 1.00 91.81 106 ARG A N 1
ATOM 825 C CA . ARG A 1 106 ? -3.822 0.720 -13.716 1.00 91.81 106 ARG A CA 1
ATOM 826 C C . ARG A 1 106 ? -3.831 1.560 -12.436 1.00 91.81 106 ARG A C 1
ATOM 828 O O . ARG A 1 106 ? -4.708 1.361 -11.600 1.00 91.81 106 ARG A O 1
ATOM 835 N N . GLY A 1 107 ? -2.867 2.467 -12.283 1.00 89.31 107 GLY A N 1
ATOM 836 C CA . GLY A 1 107 ? -2.758 3.369 -11.138 1.00 89.31 107 GLY A CA 1
ATOM 837 C C . GLY A 1 107 ? -3.972 4.286 -11.012 1.00 89.31 107 GLY A C 1
ATOM 838 O O . GLY A 1 107 ? -4.554 4.369 -9.936 1.00 89.31 107 GLY A O 1
ATOM 839 N N . MET A 1 108 ? -4.426 4.872 -12.124 1.00 88.62 108 MET A N 1
ATOM 840 C CA . MET A 1 108 ? -5.646 5.685 -12.170 1.00 88.62 108 MET A CA 1
ATOM 841 C C . MET A 1 108 ? -6.879 4.890 -11.716 1.00 88.62 108 MET A C 1
ATOM 843 O O . MET A 1 108 ? -7.615 5.352 -10.848 1.00 88.62 108 MET A O 1
ATOM 847 N N . ILE A 1 109 ? -7.090 3.678 -12.250 1.00 91.25 109 ILE A N 1
ATOM 848 C CA . ILE A 1 109 ? -8.208 2.816 -11.826 1.00 91.25 109 ILE A CA 1
ATOM 849 C C . ILE A 1 109 ? -8.103 2.498 -10.332 1.00 91.25 109 ILE A C 1
ATOM 851 O O . ILE A 1 109 ? -9.087 2.631 -9.609 1.00 91.25 109 ILE A O 1
ATOM 855 N N . ALA A 1 110 ? -6.920 2.102 -9.854 1.00 90.69 110 ALA A N 1
ATOM 856 C CA . ALA A 1 110 ? -6.704 1.783 -8.445 1.00 90.69 110 ALA A CA 1
ATOM 857 C C . ALA A 1 110 ? -6.984 2.990 -7.534 1.00 90.69 110 ALA A C 1
ATOM 859 O O . ALA A 1 110 ? -7.602 2.826 -6.483 1.00 90.69 110 ALA A O 1
ATOM 860 N N . GLY A 1 111 ? -6.585 4.192 -7.954 1.00 87.62 111 GLY A N 1
ATOM 861 C CA . GLY A 1 111 ? -6.856 5.442 -7.248 1.00 87.62 111 GLY A CA 1
ATOM 862 C C . GLY A 1 111 ? -8.350 5.749 -7.148 1.00 87.62 111 GLY A C 1
ATOM 863 O O . GLY A 1 111 ? -8.860 5.944 -6.046 1.00 87.62 111 GLY A O 1
ATOM 864 N N . ILE A 1 112 ? -9.070 5.690 -8.274 1.00 89.31 112 ILE A N 1
ATOM 865 C CA . ILE A 1 112 ? -10.527 5.912 -8.319 1.00 89.31 112 ILE A CA 1
ATOM 866 C C . ILE A 1 112 ? -11.264 4.883 -7.454 1.00 89.31 112 ILE A C 1
ATOM 868 O O . ILE A 1 112 ? -12.137 5.254 -6.674 1.00 89.31 112 ILE A O 1
ATOM 872 N N . MET A 1 113 ? -10.901 3.599 -7.548 1.00 93.31 113 MET A N 1
ATOM 873 C CA . MET A 1 113 ? -11.505 2.551 -6.718 1.00 93.31 113 MET A CA 1
ATOM 874 C C . MET A 1 113 ? -11.215 2.772 -5.230 1.00 93.31 113 MET A C 1
ATOM 876 O O . MET A 1 113 ? -12.117 2.629 -4.411 1.00 93.31 113 MET A O 1
ATOM 880 N N . THR A 1 114 ? -9.990 3.168 -4.872 1.00 90.94 114 THR A N 1
ATOM 881 C CA . THR A 1 114 ? -9.627 3.472 -3.479 1.00 90.94 114 THR A CA 1
ATOM 882 C C . THR A 1 114 ? -10.485 4.605 -2.927 1.00 90.94 114 THR A C 1
ATOM 884 O O . THR A 1 114 ? -11.054 4.457 -1.847 1.00 90.94 114 THR A O 1
ATOM 887 N N . LEU A 1 115 ? -10.639 5.704 -3.672 1.00 89.62 115 LEU A N 1
ATOM 888 C CA . LEU A 1 115 ? -11.510 6.811 -3.277 1.00 89.62 115 LEU A CA 1
ATOM 889 C C . LEU A 1 115 ? -12.970 6.357 -3.126 1.00 89.62 115 LEU A C 1
ATOM 891 O O . LEU A 1 115 ? -13.578 6.590 -2.083 1.00 89.62 115 LEU A O 1
ATOM 895 N N . ALA A 1 116 ? -13.513 5.665 -4.132 1.00 93.12 116 ALA A N 1
ATOM 896 C CA . ALA A 1 116 ? -14.903 5.215 -4.138 1.00 93.12 116 ALA A CA 1
ATOM 897 C C . ALA A 1 116 ? -15.225 4.297 -2.947 1.00 93.12 116 ALA A C 1
ATOM 899 O O . ALA A 1 116 ? -16.194 4.536 -2.229 1.00 93.12 116 ALA A O 1
ATOM 900 N N . PHE A 1 117 ? -14.392 3.283 -2.691 1.00 94.38 117 PHE A N 1
ATOM 901 C CA . PHE A 1 117 ? -14.600 2.361 -1.571 1.00 94.38 117 PHE A CA 1
ATOM 902 C C . PHE A 1 117 ? -14.319 3.002 -0.211 1.00 94.38 117 PHE A C 1
ATOM 904 O O . PHE A 1 117 ? -14.979 2.642 0.760 1.00 94.38 117 PHE A O 1
ATOM 911 N N . SER A 1 118 ? -13.405 3.975 -0.127 1.00 90.62 118 SER A N 1
ATOM 912 C CA . SER A 1 118 ? -13.175 4.716 1.121 1.00 90.62 118 SER A CA 1
ATOM 913 C C . SER A 1 118 ? -14.410 5.535 1.495 1.00 90.62 118 SER A C 1
ATOM 915 O O . SER A 1 118 ? -14.895 5.418 2.619 1.00 90.62 118 SER A O 1
ATOM 917 N N . LEU A 1 119 ? -14.989 6.273 0.540 1.00 91.62 119 LEU A N 1
ATOM 918 C CA . LEU A 1 119 ? -16.241 7.012 0.741 1.00 91.62 119 LEU A CA 1
ATOM 919 C C . LEU A 1 119 ? -17.410 6.076 1.064 1.00 91.62 119 LEU A C 1
ATOM 921 O O . LEU A 1 119 ? -18.123 6.309 2.036 1.00 91.62 119 LEU A O 1
ATOM 925 N N . ALA A 1 120 ? -17.572 4.988 0.306 1.00 93.94 120 ALA A N 1
ATOM 926 C CA . ALA A 1 120 ? -18.621 4.002 0.560 1.00 93.94 120 ALA A CA 1
ATOM 927 C C . ALA A 1 120 ? -18.498 3.383 1.962 1.00 93.94 120 ALA A C 1
ATOM 929 O O . ALA A 1 120 ? -19.497 3.256 2.664 1.00 93.94 120 ALA A O 1
ATOM 930 N N . SER A 1 121 ? -17.279 3.050 2.400 1.00 92.25 121 SER A N 1
ATOM 931 C CA . SER A 1 121 ? -17.035 2.529 3.749 1.00 92.25 121 SER A CA 1
ATOM 932 C C . SER A 1 121 ? -17.322 3.565 4.841 1.00 92.25 121 SER A C 1
ATOM 934 O O . SER A 1 121 ? -17.921 3.220 5.855 1.00 92.25 121 SER A O 1
ATOM 936 N N . GLY A 1 122 ? -16.975 4.837 4.618 1.00 90.31 122 GLY A N 1
ATOM 937 C CA . GLY A 1 122 ? -17.271 5.928 5.548 1.00 90.31 122 GLY A CA 1
ATOM 938 C C . GLY A 1 122 ? -18.773 6.163 5.709 1.00 90.31 122 GLY A C 1
ATOM 939 O O . GLY A 1 122 ? -19.265 6.216 6.834 1.00 90.31 122 GLY A O 1
ATOM 940 N N . LEU A 1 123 ? -19.513 6.210 4.596 1.00 92.81 123 LEU A N 1
ATOM 941 C CA . LEU A 1 123 ? -20.977 6.319 4.596 1.00 92.81 123 LEU A CA 1
ATOM 942 C C . LEU A 1 123 ? -21.637 5.111 5.266 1.00 92.81 123 LEU A C 1
ATOM 944 O O . LEU A 1 123 ? -22.552 5.271 6.071 1.00 92.81 123 LEU A O 1
ATOM 948 N N . LEU A 1 124 ? -21.149 3.900 4.982 1.00 93.31 124 LEU A N 1
ATOM 949 C CA . LEU A 1 124 ? -21.649 2.681 5.613 1.00 93.31 124 LEU A CA 1
ATOM 950 C C . LEU A 1 124 ? -21.470 2.724 7.135 1.00 93.31 124 LEU A C 1
ATOM 952 O O . LEU A 1 124 ? -22.393 2.362 7.864 1.00 93.31 124 LEU A O 1
ATOM 956 N N . LEU A 1 125 ? -20.315 3.187 7.620 1.00 91.69 125 LEU A N 1
ATOM 957 C CA . LEU A 1 125 ? -20.062 3.353 9.053 1.00 91.69 125 LEU A CA 1
ATOM 958 C C . LEU A 1 125 ? -20.926 4.456 9.672 1.00 91.69 125 LEU A C 1
ATOM 960 O O . LEU A 1 125 ? -21.388 4.283 10.795 1.00 91.69 125 LEU A O 1
ATOM 964 N N . GLN A 1 126 ? -21.188 5.542 8.942 1.00 91.19 126 GLN A N 1
ATOM 965 C CA . GLN A 1 126 ? -22.068 6.620 9.395 1.00 91.19 126 GLN A CA 1
ATOM 966 C C . GLN A 1 126 ? -23.520 6.145 9.556 1.00 91.19 126 GLN A C 1
ATOM 968 O O . GLN A 1 126 ? -24.159 6.443 10.562 1.00 91.19 126 GLN A O 1
ATOM 973 N N . ILE A 1 127 ? -24.039 5.366 8.603 1.00 91.62 127 ILE A N 1
ATOM 974 C CA . ILE A 1 127 ? -25.399 4.804 8.681 1.00 91.62 127 ILE A CA 1
ATOM 975 C C . ILE A 1 127 ? -25.470 3.699 9.744 1.00 91.62 127 ILE A C 1
ATOM 977 O O . ILE A 1 127 ? -26.469 3.565 10.442 1.00 91.62 127 ILE A O 1
ATOM 981 N N . SER A 1 128 ? -24.391 2.936 9.922 1.00 89.31 128 SER A N 1
ATOM 982 C CA . SER A 1 128 ? -24.312 1.840 10.895 1.00 89.31 128 SER A CA 1
ATOM 983 C C . SER A 1 128 ? -23.909 2.308 12.299 1.00 89.31 128 SER A C 1
ATOM 985 O O . SER A 1 128 ? -23.296 1.532 13.030 1.00 89.31 128 SER A O 1
ATOM 987 N N . THR A 1 129 ? -24.213 3.550 12.694 1.00 85.81 129 THR A N 1
ATOM 988 C CA . THR A 1 129 ? -23.777 4.108 13.992 1.00 85.81 129 THR A CA 1
ATOM 989 C C . THR A 1 129 ? -24.274 3.264 15.174 1.00 85.81 129 THR A C 1
ATOM 991 O O . THR A 1 129 ? -23.498 2.959 16.081 1.00 85.81 129 THR A O 1
ATOM 994 N N . ASP A 1 130 ? -25.519 2.786 15.117 1.00 83.62 130 ASP A N 1
ATOM 995 C CA . ASP A 1 130 ? -26.113 1.942 16.166 1.00 83.62 130 ASP A CA 1
ATOM 996 C C . ASP A 1 130 ? -25.604 0.490 16.125 1.00 83.62 130 ASP A C 1
ATOM 998 O O . ASP A 1 130 ? -25.625 -0.231 17.124 1.00 83.62 130 ASP A O 1
ATOM 1002 N N . THR A 1 131 ? -25.087 0.055 14.973 1.00 85.50 131 THR A N 1
ATOM 1003 C CA . THR A 1 131 ? -24.591 -1.306 14.728 1.00 85.50 131 THR A CA 1
ATOM 1004 C C . THR A 1 131 ? -23.182 -1.298 14.138 1.00 85.50 131 THR A C 1
ATOM 1006 O O . THR A 1 131 ? -22.904 -1.976 13.145 1.00 85.50 131 THR A O 1
ATOM 1009 N N . LEU A 1 132 ? -22.265 -0.549 14.761 1.00 84.50 132 LEU A N 1
ATOM 1010 C CA . LEU A 1 132 ? -20.891 -0.344 14.270 1.00 84.50 132 LEU A CA 1
ATOM 1011 C C . LEU A 1 132 ? -20.168 -1.655 13.934 1.00 84.50 132 LEU A C 1
ATOM 1013 O O . LEU A 1 132 ? -19.442 -1.736 12.946 1.00 84.50 132 LEU A O 1
ATOM 1017 N N . PHE A 1 133 ? -20.403 -2.706 14.722 1.00 83.56 133 PHE A N 1
ATOM 1018 C CA . PHE A 1 133 ? -19.844 -4.034 14.475 1.00 83.56 133 PHE A CA 1
ATOM 1019 C C . PHE A 1 133 ? -20.284 -4.633 13.137 1.00 83.56 133 PHE A C 1
ATOM 1021 O O . PHE A 1 133 ? -19.449 -5.184 12.425 1.00 83.56 133 PHE A O 1
ATOM 1028 N N . LEU A 1 134 ? -21.564 -4.506 12.772 1.00 85.12 134 LEU A N 1
ATOM 1029 C CA . LEU A 1 134 ? -22.056 -4.965 11.472 1.00 85.12 134 LEU A CA 1
ATOM 1030 C C . LEU A 1 134 ? -21.445 -4.136 10.339 1.00 85.12 134 LEU A C 1
ATOM 1032 O O . LEU A 1 134 ? -21.014 -4.710 9.343 1.00 85.12 134 LEU A O 1
ATOM 1036 N N . GLY A 1 135 ? -21.315 -2.817 10.524 1.00 89.19 135 GLY A N 1
ATOM 1037 C CA . GLY A 1 135 ? -20.658 -1.931 9.557 1.00 89.19 135 GLY A CA 1
ATOM 1038 C C . GLY A 1 135 ? -19.210 -2.346 9.271 1.00 89.19 135 GLY A C 1
ATOM 1039 O O . GLY A 1 135 ? -18.846 -2.585 8.120 1.00 89.19 135 GLY A O 1
ATOM 1040 N N . PHE A 1 136 ? -18.395 -2.530 10.316 1.00 88.06 136 PHE A N 1
ATOM 1041 C CA . PHE A 1 136 ? -17.027 -3.044 10.164 1.00 88.06 136 PHE A CA 1
ATOM 1042 C C . PHE A 1 136 ? -16.995 -4.462 9.581 1.00 88.06 136 PHE A C 1
ATOM 1044 O O . PHE A 1 136 ? -16.128 -4.767 8.763 1.00 88.06 136 PHE A O 1
ATOM 1051 N N . GLY A 1 137 ? -17.948 -5.317 9.951 1.00 89.00 137 GLY A N 1
ATOM 1052 C CA . GLY A 1 137 ? -18.056 -6.673 9.422 1.00 89.00 137 GLY A CA 1
ATOM 1053 C C . GLY A 1 137 ? -18.282 -6.742 7.931 1.00 89.00 137 GLY A C 1
ATOM 1054 O O . GLY A 1 137 ? -17.581 -7.478 7.240 1.00 89.00 137 GLY A O 1
ATOM 1055 N N . LEU A 1 138 ? -19.199 -5.927 7.422 1.00 90.88 138 LEU A N 1
ATOM 1056 C CA . LEU A 1 138 ? -19.450 -5.808 5.991 1.00 90.88 138 LEU A CA 1
ATOM 1057 C C . LEU A 1 138 ? -18.208 -5.310 5.243 1.00 90.88 138 LEU A C 1
ATOM 1059 O O . LEU A 1 138 ? -17.908 -5.817 4.162 1.00 90.88 138 LEU A O 1
ATOM 1063 N N . ILE A 1 139 ? -17.440 -4.388 5.834 1.00 93.69 139 ILE A N 1
ATOM 1064 C CA . ILE A 1 139 ? -16.184 -3.896 5.248 1.00 93.69 139 ILE A CA 1
ATOM 1065 C C . ILE A 1 139 ? -15.137 -5.012 5.178 1.00 93.69 139 ILE A C 1
ATOM 1067 O O . ILE A 1 139 ? -14.580 -5.259 4.109 1.00 93.69 139 ILE A O 1
ATOM 1071 N N . PHE A 1 140 ? -14.872 -5.714 6.284 1.00 92.50 140 PHE A N 1
ATOM 1072 C CA . PHE A 1 140 ? -13.885 -6.801 6.313 1.00 92.50 140 PHE A CA 1
ATOM 1073 C C . PHE A 1 140 ? -14.292 -7.984 5.433 1.00 92.50 140 PHE A C 1
ATOM 1075 O O . PHE A 1 140 ? -13.452 -8.545 4.727 1.00 92.50 140 PHE A O 1
ATOM 1082 N N . PHE A 1 141 ? -15.578 -8.335 5.425 1.00 92.44 141 PHE A N 1
ATOM 1083 C CA . PHE A 1 141 ? -16.119 -9.370 4.553 1.00 92.44 141 PHE A CA 1
ATOM 1084 C C . PHE A 1 141 ? -15.983 -8.980 3.078 1.00 92.44 141 PHE A C 1
ATOM 1086 O O . PHE A 1 141 ? -15.449 -9.757 2.288 1.00 92.44 141 PHE A O 1
ATOM 1093 N N . GLY A 1 142 ? -16.375 -7.756 2.714 1.00 94.19 142 GLY A N 1
ATOM 1094 C CA . GLY A 1 142 ? -16.211 -7.228 1.360 1.00 94.19 142 GLY A CA 1
ATOM 1095 C C . GLY A 1 142 ? -14.745 -7.187 0.923 1.00 94.19 142 GLY A C 1
ATOM 1096 O O . GLY A 1 142 ? -14.419 -7.613 -0.185 1.00 94.19 142 GLY A O 1
ATOM 1097 N N . ALA A 1 143 ? -13.839 -6.761 1.807 1.00 93.69 143 ALA A N 1
ATOM 1098 C CA . ALA A 1 143 ? -12.400 -6.755 1.551 1.00 93.69 143 ALA A CA 1
ATOM 1099 C C . ALA A 1 143 ? -11.837 -8.172 1.350 1.00 93.69 143 ALA A C 1
ATOM 1101 O O . ALA A 1 143 ? -11.032 -8.395 0.441 1.00 93.69 143 ALA A O 1
ATOM 1102 N N . SER A 1 144 ? -12.271 -9.137 2.166 1.00 94.56 144 SER A N 1
ATOM 1103 C CA . SER A 1 144 ? -11.895 -10.546 2.029 1.00 94.56 144 SER A CA 1
ATOM 1104 C C . SER A 1 144 ? -12.401 -11.125 0.705 1.00 94.56 144 SER A C 1
ATOM 1106 O O . SER A 1 144 ? -11.610 -11.676 -0.062 1.00 94.56 144 SER A O 1
ATOM 1108 N N . LEU A 1 145 ? -13.677 -10.911 0.367 1.00 95.31 145 LEU A N 1
ATOM 1109 C CA . LEU A 1 145 ? -14.279 -11.370 -0.886 1.00 95.31 145 LEU A CA 1
ATOM 1110 C C . LEU A 1 145 ? -13.570 -10.775 -2.108 1.00 95.31 145 LEU A C 1
ATOM 1112 O O . LEU A 1 145 ? -13.193 -11.506 -3.023 1.00 95.31 145 LEU A O 1
ATOM 1116 N N . ALA A 1 146 ? -13.302 -9.468 -2.102 1.00 94.94 146 ALA A N 1
ATOM 1117 C CA . ALA A 1 146 ? -12.541 -8.809 -3.161 1.00 94.94 146 ALA A CA 1
ATOM 1118 C C . ALA A 1 146 ? -11.129 -9.403 -3.308 1.00 94.94 146 ALA A C 1
ATOM 1120 O O . ALA A 1 146 ? -10.628 -9.558 -4.425 1.00 94.94 146 ALA A O 1
ATOM 1121 N N . ARG A 1 147 ? -10.484 -9.787 -2.199 1.00 94.00 147 ARG A N 1
ATOM 1122 C CA . ARG A 1 147 ? -9.174 -10.454 -2.222 1.00 94.00 147 ARG A CA 1
ATOM 1123 C C . ARG A 1 147 ? -9.243 -11.896 -2.721 1.00 94.00 147 ARG A C 1
ATOM 1125 O O . ARG A 1 147 ? -8.341 -12.290 -3.457 1.00 94.00 147 ARG A O 1
ATOM 1132 N N . PHE A 1 148 ? -10.302 -12.646 -2.423 1.00 95.00 148 PHE A N 1
ATOM 1133 C CA . PHE A 1 148 ? -10.550 -13.959 -3.036 1.00 95.00 148 PHE A CA 1
ATOM 1134 C C . PHE A 1 148 ? -10.776 -13.854 -4.548 1.00 95.00 148 PHE A C 1
ATOM 1136 O O . PHE A 1 148 ? -10.199 -14.614 -5.321 1.00 95.00 148 PHE A O 1
ATOM 1143 N N . ILE A 1 149 ? -11.555 -12.868 -4.995 1.00 95.25 149 ILE A N 1
ATOM 1144 C CA . ILE A 1 149 ? -11.752 -12.602 -6.426 1.00 95.25 149 ILE A CA 1
ATOM 1145 C C . ILE A 1 149 ? -10.412 -12.228 -7.082 1.00 95.25 149 ILE A C 1
ATOM 1147 O O . ILE A 1 149 ? -10.061 -12.741 -8.144 1.00 95.25 149 ILE A O 1
ATOM 1151 N N . SER A 1 150 ? -9.616 -11.381 -6.424 1.00 93.62 150 SER A N 1
ATOM 1152 C CA . SER A 1 150 ? -8.274 -11.007 -6.886 1.00 93.62 150 SER A CA 1
ATOM 1153 C C . SER A 1 150 ? -7.338 -12.215 -7.002 1.00 93.62 150 SER A C 1
ATOM 1155 O O . SER A 1 150 ? -6.658 -12.366 -8.018 1.00 93.62 150 SER A O 1
ATOM 1157 N N . SER A 1 151 ? -7.330 -13.120 -6.015 1.00 92.38 151 SER A N 1
ATOM 1158 C CA . SER A 1 151 ? -6.503 -14.331 -6.067 1.00 92.38 151 SER A CA 1
ATOM 1159 C C . SER A 1 151 ? -6.928 -15.259 -7.209 1.00 92.38 151 SER A C 1
ATOM 1161 O O . SER A 1 151 ? -6.066 -15.793 -7.907 1.00 92.38 151 SER A O 1
ATOM 1163 N N . PHE A 1 152 ? -8.230 -15.378 -7.483 1.00 92.31 152 PHE A N 1
ATOM 1164 C CA . PHE A 1 152 ? -8.737 -16.120 -8.639 1.00 92.31 152 PHE A CA 1
ATOM 1165 C C . PHE A 1 152 ? -8.210 -15.558 -9.968 1.00 92.31 152 PHE A C 1
ATOM 1167 O O . PHE A 1 152 ? -7.702 -16.318 -10.795 1.00 92.31 152 PHE A O 1
ATOM 1174 N N . PHE A 1 153 ? -8.258 -14.236 -10.168 1.00 92.00 153 PHE A N 1
ATOM 1175 C CA . PHE A 1 153 ? -7.712 -13.608 -11.379 1.00 92.00 153 PHE A CA 1
ATOM 1176 C C . PHE A 1 153 ? -6.188 -13.735 -11.478 1.00 92.00 153 PHE A C 1
ATOM 1178 O O . PHE A 1 153 ? -5.669 -14.019 -12.557 1.00 92.00 153 PHE A O 1
ATOM 1185 N N . LEU A 1 154 ? -5.462 -13.605 -10.365 1.00 89.69 154 LEU A N 1
ATOM 1186 C CA . LEU A 1 154 ? -4.009 -13.814 -10.332 1.00 89.69 154 LEU A CA 1
ATOM 1187 C C . LEU A 1 154 ? -3.629 -15.257 -10.683 1.00 89.69 154 LEU A C 1
ATOM 1189 O O . LEU A 1 154 ? -2.623 -15.488 -11.352 1.00 89.69 154 LEU A O 1
ATOM 1193 N N . ASN A 1 155 ? -4.450 -16.238 -10.303 1.00 87.88 155 ASN A N 1
ATOM 1194 C CA . ASN A 1 155 ? -4.219 -17.629 -10.681 1.00 87.88 155 ASN A CA 1
ATOM 1195 C C . ASN A 1 155 ? -4.446 -17.895 -12.181 1.00 87.88 155 ASN A C 1
ATOM 1197 O O . ASN A 1 155 ? -3.944 -18.885 -12.709 1.00 87.88 155 ASN A O 1
ATOM 1201 N N . LYS A 1 156 ? -5.155 -17.017 -12.898 1.00 88.31 156 LYS A N 1
ATOM 1202 C CA . LYS A 1 156 ? -5.296 -17.099 -14.362 1.00 88.31 156 LYS A CA 1
ATOM 1203 C C . LYS A 1 156 ? -4.142 -16.455 -15.127 1.00 88.31 156 LYS A C 1
ATOM 1205 O O . LYS A 1 156 ? -4.042 -16.653 -16.330 1.00 88.31 156 LYS A O 1
ATOM 1210 N N . MET A 1 157 ? -3.275 -15.708 -14.448 1.00 87.25 157 MET A N 1
ATOM 1211 C CA . MET A 1 157 ? -2.136 -15.048 -15.076 1.00 87.25 157 MET A CA 1
ATOM 1212 C C . MET A 1 157 ? -1.148 -16.076 -15.637 1.00 87.25 157 MET A C 1
ATOM 1214 O O . MET A 1 157 ? -0.934 -17.137 -15.037 1.00 87.25 157 MET A O 1
ATOM 1218 N N . GLU A 1 158 ? -0.546 -15.767 -16.780 1.00 82.00 158 GLU A N 1
ATOM 1219 C CA . GLU A 1 158 ? 0.547 -16.564 -17.330 1.00 82.00 158 GLU A CA 1
ATOM 1220 C C . GLU A 1 158 ? 1.817 -16.347 -16.501 1.00 82.00 158 GLU A C 1
ATOM 1222 O O . GLU A 1 158 ? 2.073 -15.246 -16.015 1.00 82.00 158 GLU A O 1
ATOM 1227 N N . ASP A 1 159 ? 2.602 -17.408 -16.314 1.00 80.50 159 ASP A N 1
ATOM 1228 C CA . ASP A 1 159 ? 3.927 -17.332 -15.694 1.00 80.50 159 ASP A CA 1
ATOM 1229 C C . ASP A 1 159 ? 4.971 -17.555 -16.801 1.00 80.50 159 ASP A C 1
ATOM 1231 O O . ASP A 1 159 ? 5.340 -18.703 -17.065 1.00 80.50 159 ASP A O 1
ATOM 1235 N N . PRO A 1 160 ? 5.399 -16.489 -17.512 1.00 69.06 160 PRO A N 1
ATOM 1236 C CA . PRO A 1 160 ? 6.269 -16.605 -18.679 1.00 69.06 160 PRO A CA 1
ATOM 1237 C C . PRO A 1 160 ? 7.645 -17.201 -18.352 1.00 69.06 160 PRO A C 1
ATOM 1239 O O . PRO A 1 160 ? 8.357 -17.585 -19.278 1.00 69.06 160 PRO A O 1
ATOM 1242 N N . GLN A 1 161 ? 8.019 -17.356 -17.069 1.00 62.97 161 GLN A N 1
ATOM 1243 C CA . GLN A 1 161 ? 9.233 -18.073 -16.674 1.00 62.97 161 GLN A CA 1
ATOM 1244 C C . GLN A 1 161 ? 9.077 -18.912 -15.396 1.00 62.97 161 GLN A C 1
ATOM 1246 O O . GLN A 1 161 ? 9.266 -18.430 -14.283 1.00 62.97 161 GLN A O 1
ATOM 1251 N N . ALA A 1 162 ? 8.923 -20.226 -15.589 1.00 53.66 162 ALA A N 1
ATOM 1252 C CA . ALA A 1 162 ? 9.443 -21.251 -14.675 1.00 53.66 162 ALA A CA 1
ATOM 1253 C C . ALA A 1 162 ? 10.923 -21.604 -14.969 1.00 53.66 162 ALA A C 1
ATOM 1255 O O . ALA A 1 162 ? 11.445 -22.594 -14.456 1.00 53.66 162 ALA A O 1
ATOM 1256 N N . LYS A 1 163 ? 11.600 -20.851 -15.852 1.00 47.25 163 LYS A N 1
ATOM 1257 C CA . LYS A 1 163 ? 12.922 -21.201 -16.382 1.00 47.25 163 LYS A CA 1
ATOM 1258 C C . LYS A 1 163 ? 13.990 -20.198 -15.946 1.00 47.25 163 LYS A C 1
ATOM 1260 O O . LYS A 1 163 ? 14.056 -19.097 -16.466 1.00 47.25 163 LYS A O 1
ATOM 1265 N N . ALA A 1 164 ? 14.849 -20.718 -15.070 1.00 48.91 164 ALA A N 1
ATOM 1266 C CA . ALA A 1 164 ? 16.130 -20.232 -14.565 1.00 48.91 164 ALA A CA 1
ATOM 1267 C C . ALA A 1 164 ? 16.067 -19.530 -13.192 1.00 48.91 164 ALA A C 1
ATOM 1269 O O . ALA A 1 164 ? 15.444 -18.478 -13.064 1.00 48.91 164 ALA A O 1
ATOM 1270 N N . PRO A 1 165 ? 16.731 -20.085 -12.154 1.00 47.50 165 PRO A N 1
ATOM 1271 C CA . PRO A 1 165 ? 17.026 -19.311 -10.957 1.00 47.50 165 PRO A CA 1
ATOM 1272 C C . PRO A 1 165 ? 17.853 -18.100 -11.386 1.00 47.50 165 PRO A C 1
ATOM 1274 O O . PRO A 1 165 ? 18.764 -18.240 -12.206 1.00 47.50 165 PRO A O 1
ATOM 1277 N N . ILE A 1 166 ? 17.531 -16.927 -10.841 1.00 54.12 166 ILE A N 1
ATOM 1278 C CA . ILE A 1 166 ? 18.373 -15.739 -10.961 1.00 54.12 166 ILE A CA 1
ATOM 1279 C C . ILE A 1 166 ? 19.716 -16.134 -10.340 1.00 54.12 166 ILE A C 1
ATOM 1281 O O . ILE A 1 166 ? 19.861 -16.217 -9.122 1.00 54.12 166 ILE A O 1
ATOM 1285 N N . LYS A 1 167 ? 20.675 -16.509 -11.190 1.00 46.84 167 LYS A N 1
ATOM 1286 C CA . LYS A 1 167 ? 22.068 -16.640 -10.786 1.00 46.84 167 LYS A CA 1
ATOM 1287 C C . LYS A 1 167 ? 22.508 -15.220 -10.451 1.00 46.84 167 LYS A C 1
ATOM 1289 O O . LYS A 1 167 ? 22.324 -14.330 -11.272 1.00 46.84 167 LYS A O 1
ATOM 1294 N N . ASP A 1 168 ? 23.010 -15.058 -9.234 1.00 52.19 168 ASP A N 1
ATOM 1295 C CA . ASP A 1 168 ? 23.427 -13.809 -8.587 1.00 52.19 168 ASP A CA 1
ATOM 1296 C C . ASP A 1 168 ? 22.342 -13.160 -7.720 1.00 52.19 168 ASP A C 1
ATOM 1298 O O . ASP A 1 168 ? 21.864 -12.052 -7.963 1.00 52.19 168 ASP A O 1
ATOM 1302 N N . GLY A 1 169 ? 22.000 -13.843 -6.622 1.00 56.31 169 GLY A N 1
ATOM 1303 C CA . GLY A 1 169 ? 21.387 -13.189 -5.471 1.00 56.31 169 GLY A CA 1
ATOM 1304 C C . GLY A 1 169 ? 22.334 -12.101 -4.965 1.00 56.31 169 GLY A C 1
ATOM 1305 O O . GLY A 1 169 ? 23.339 -12.390 -4.311 1.00 56.31 169 GLY A O 1
ATOM 1306 N N . VAL A 1 170 ? 22.049 -10.842 -5.302 1.00 59.12 170 VAL A N 1
ATOM 1307 C CA . VAL A 1 170 ? 22.832 -9.705 -4.817 1.00 59.12 170 VAL A CA 1
ATOM 1308 C C . VAL A 1 170 ? 22.725 -9.696 -3.296 1.00 59.12 170 VAL A C 1
ATOM 1310 O O . VAL A 1 170 ? 21.662 -9.455 -2.727 1.00 59.12 170 VAL A O 1
ATOM 1313 N N . SER A 1 171 ? 23.833 -9.997 -2.620 1.00 67.38 171 SER A N 1
ATOM 1314 C CA . SER A 1 171 ? 23.876 -9.989 -1.161 1.00 67.38 171 SER A CA 1
ATOM 1315 C C . SER A 1 171 ? 23.473 -8.607 -0.652 1.00 67.38 171 SER A C 1
ATOM 1317 O O . SER A 1 171 ? 24.067 -7.606 -1.050 1.00 67.38 171 SER A O 1
ATOM 1319 N N . MET A 1 172 ? 22.510 -8.540 0.272 1.00 67.75 172 MET A N 1
ATOM 1320 C CA . MET A 1 172 ? 22.079 -7.280 0.896 1.00 67.75 172 MET A CA 1
ATOM 1321 C C . MET A 1 172 ? 23.261 -6.475 1.453 1.00 67.75 172 MET A C 1
ATOM 1323 O O . MET A 1 172 ? 23.282 -5.252 1.358 1.00 67.75 172 MET A O 1
ATOM 1327 N N . LYS A 1 173 ? 24.296 -7.157 1.965 1.00 71.81 173 LYS A N 1
ATOM 1328 C CA . LYS A 1 173 ? 25.529 -6.509 2.439 1.00 71.81 173 LYS A CA 1
ATOM 1329 C C . LYS A 1 173 ? 26.338 -5.877 1.301 1.00 71.81 173 LYS A C 1
ATOM 1331 O O . LYS A 1 173 ? 26.886 -4.795 1.485 1.00 71.81 173 LYS A O 1
ATOM 1336 N N . ALA A 1 174 ? 26.404 -6.527 0.140 1.00 73.75 174 ALA A N 1
ATOM 1337 C CA . ALA A 1 174 ? 27.052 -5.972 -1.049 1.00 73.75 174 ALA A CA 1
ATOM 1338 C C . ALA A 1 174 ? 26.257 -4.778 -1.598 1.00 73.75 174 ALA A C 1
ATOM 1340 O O . ALA A 1 174 ? 26.831 -3.738 -1.901 1.00 73.75 174 ALA A O 1
ATOM 1341 N N . LEU A 1 175 ? 24.926 -4.884 -1.603 1.00 73.44 175 LEU A N 1
ATOM 1342 C CA . LEU A 1 175 ? 24.033 -3.822 -2.058 1.00 73.44 175 LEU A CA 1
ATOM 1343 C C . LEU A 1 175 ? 24.161 -2.558 -1.194 1.00 73.44 175 LEU A C 1
ATOM 1345 O O . LEU A 1 175 ? 24.273 -1.463 -1.737 1.00 73.44 175 LEU A O 1
ATOM 1349 N N . VAL A 1 176 ? 24.250 -2.708 0.135 1.00 77.88 176 VAL A N 1
ATOM 1350 C CA . VAL A 1 176 ? 24.521 -1.591 1.062 1.00 77.88 176 VAL A CA 1
ATOM 1351 C C . VAL A 1 176 ? 25.919 -1.001 0.845 1.00 77.88 176 VAL A C 1
ATOM 1353 O O . VAL A 1 176 ? 26.080 0.217 0.827 1.00 77.88 176 VAL A O 1
ATOM 1356 N N . LYS A 1 177 ? 26.940 -1.839 0.630 1.00 80.50 177 LYS A N 1
ATOM 1357 C CA . LYS A 1 177 ? 28.319 -1.382 0.384 1.00 80.50 177 LYS A CA 1
ATOM 1358 C C . LYS A 1 177 ? 28.453 -0.570 -0.913 1.00 80.50 177 LYS A C 1
ATOM 1360 O O . LYS A 1 177 ? 29.284 0.338 -0.986 1.00 80.50 177 LYS A O 1
ATOM 1365 N N . ASP A 1 178 ? 27.619 -0.868 -1.905 1.00 81.00 178 ASP A N 1
ATOM 1366 C CA . ASP A 1 178 ? 27.668 -0.267 -3.239 1.00 81.00 178 ASP A CA 1
ATOM 1367 C C . ASP A 1 178 ? 26.549 0.758 -3.508 1.00 81.00 178 ASP A C 1
AT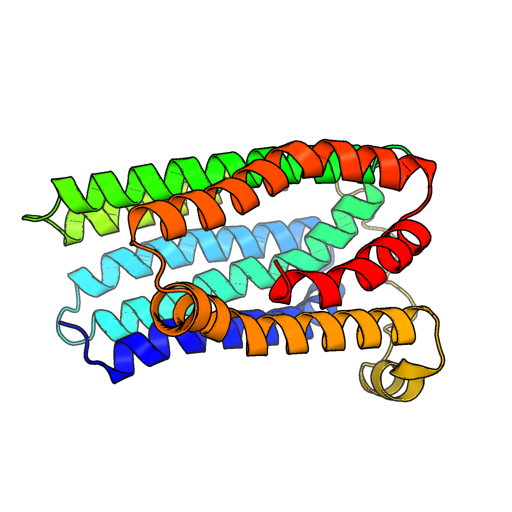OM 1369 O O . ASP A 1 178 ? 26.396 1.215 -4.648 1.00 81.00 178 ASP A O 1
ATOM 1373 N N . LEU A 1 179 ? 25.827 1.188 -2.460 1.00 79.31 179 LEU A N 1
ATOM 1374 C CA . LEU A 1 179 ? 24.728 2.168 -2.512 1.00 79.31 179 LEU A CA 1
ATOM 1375 C C . LEU A 1 179 ? 25.091 3.454 -3.268 1.00 79.31 179 LEU A C 1
ATOM 1377 O O . LEU A 1 179 ? 24.265 3.991 -3.986 1.00 79.31 179 LEU A O 1
ATOM 1381 N N . ASN A 1 180 ? 26.325 3.949 -3.181 1.00 78.44 180 ASN A N 1
ATOM 1382 C CA . ASN A 1 180 ? 26.712 5.177 -3.895 1.00 78.44 180 ASN A CA 1
ATOM 1383 C C . ASN A 1 180 ? 27.540 4.927 -5.163 1.00 78.44 180 ASN A C 1
ATOM 1385 O O . ASN A 1 180 ? 27.880 5.871 -5.880 1.00 78.44 180 ASN A O 1
ATOM 1389 N N . LYS A 1 181 ? 27.860 3.665 -5.464 1.00 82.12 181 LYS A N 1
ATOM 1390 C CA . LYS A 1 181 ? 28.793 3.299 -6.538 1.00 82.12 181 LYS A CA 1
ATOM 1391 C C . LYS A 1 181 ? 28.077 2.869 -7.810 1.00 82.12 181 LYS A C 1
ATOM 1393 O O . LYS A 1 181 ? 28.471 3.278 -8.898 1.00 82.12 181 LYS A O 1
ATOM 1398 N N . THR A 1 182 ? 27.005 2.094 -7.683 1.00 84.62 182 THR A N 1
ATOM 1399 C CA . THR A 1 182 ? 26.265 1.563 -8.836 1.00 84.62 182 THR A CA 1
ATOM 1400 C C . THR A 1 182 ? 25.086 2.465 -9.223 1.00 84.62 182 THR A C 1
ATOM 1402 O O . THR A 1 182 ? 24.543 3.167 -8.366 1.00 84.62 182 THR A O 1
ATOM 1405 N N . PRO A 1 183 ? 24.631 2.456 -10.493 1.00 83.31 183 PRO A N 1
ATOM 1406 C CA . PRO A 1 183 ? 23.413 3.164 -10.895 1.00 83.31 183 PRO A CA 1
ATOM 1407 C C . PRO A 1 183 ? 22.176 2.743 -10.085 1.00 83.31 183 PRO A C 1
ATOM 1409 O O . PRO A 1 183 ? 21.378 3.594 -9.700 1.00 83.31 183 PRO A O 1
ATOM 1412 N N . MET A 1 184 ? 22.053 1.445 -9.777 1.00 80.94 184 MET A N 1
ATOM 1413 C CA . MET A 1 184 ? 20.985 0.902 -8.932 1.00 80.94 184 MET A CA 1
ATOM 1414 C C . MET A 1 184 ? 21.082 1.423 -7.497 1.00 80.94 184 MET A C 1
ATOM 1416 O O . MET A 1 184 ? 20.082 1.881 -6.953 1.00 80.94 184 MET A O 1
ATOM 1420 N N . GLY A 1 185 ? 22.279 1.415 -6.905 1.00 84.25 185 GLY A N 1
ATOM 1421 C CA . GLY A 1 185 ? 22.509 1.981 -5.580 1.00 84.25 185 GLY A CA 1
ATOM 1422 C C . GLY A 1 185 ? 22.105 3.453 -5.519 1.00 84.25 185 GLY A C 1
ATOM 1423 O O . GLY A 1 185 ? 21.317 3.833 -4.659 1.00 84.25 185 GLY A O 1
ATOM 1424 N N . LYS A 1 186 ? 22.574 4.274 -6.472 1.00 85.00 186 LYS A N 1
ATOM 1425 C CA . LYS A 1 186 ? 22.253 5.711 -6.516 1.00 85.00 186 LYS A CA 1
ATOM 1426 C C . LYS A 1 186 ? 20.749 5.951 -6.607 1.00 85.00 186 LYS A C 1
ATOM 1428 O O . LYS A 1 186 ? 20.243 6.865 -5.963 1.00 85.00 186 LYS A O 1
ATOM 1433 N N . PHE A 1 187 ? 20.039 5.127 -7.379 1.00 85.38 187 PHE A N 1
ATOM 1434 C CA . PHE A 1 187 ? 18.581 5.172 -7.457 1.00 85.38 187 PHE A CA 1
ATOM 1435 C C . PHE A 1 187 ? 17.924 4.812 -6.118 1.00 85.38 187 PHE A C 1
ATOM 1437 O O . PHE A 1 187 ? 17.044 5.539 -5.671 1.00 85.38 187 PHE A O 1
ATOM 1444 N N . ILE A 1 188 ? 18.385 3.754 -5.443 1.00 86.81 188 ILE A N 1
ATOM 1445 C CA . ILE A 1 188 ? 17.877 3.352 -4.121 1.00 86.81 188 ILE A CA 1
ATOM 1446 C C . ILE A 1 188 ? 18.129 4.445 -3.080 1.00 86.81 188 ILE A C 1
ATOM 1448 O O . ILE A 1 188 ? 17.195 4.822 -2.379 1.00 86.81 188 ILE A O 1
ATOM 1452 N N . SER A 1 189 ? 19.345 4.993 -3.007 1.00 86.56 189 SER A N 1
ATOM 1453 C CA . SER A 1 189 ? 19.692 6.098 -2.104 1.00 86.56 189 SER A CA 1
ATOM 1454 C C . SER A 1 189 ? 18.826 7.328 -2.367 1.00 86.56 189 SER A C 1
ATOM 1456 O O . SER A 1 189 ? 18.267 7.899 -1.433 1.00 86.56 189 SER A O 1
ATOM 1458 N N . TYR A 1 190 ? 18.660 7.710 -3.637 1.00 88.00 190 TYR A N 1
ATOM 1459 C CA . TYR A 1 190 ? 17.778 8.807 -4.031 1.00 88.00 190 TYR A CA 1
ATOM 1460 C C . TYR A 1 190 ? 16.328 8.551 -3.586 1.00 88.00 190 TYR A C 1
ATOM 1462 O O . TYR A 1 190 ? 15.724 9.404 -2.936 1.00 88.00 190 TYR A O 1
ATOM 1470 N N . SER A 1 191 ? 15.779 7.369 -3.883 1.00 86.69 191 SER A N 1
ATOM 1471 C CA . SER A 1 191 ? 14.412 7.003 -3.508 1.00 86.69 191 SER A CA 1
ATOM 1472 C C . SER A 1 191 ? 14.228 6.932 -1.992 1.00 86.69 191 SER A C 1
ATOM 1474 O O . SER A 1 191 ? 13.178 7.330 -1.496 1.00 86.69 191 SER A O 1
ATOM 1476 N N . ALA A 1 192 ? 15.226 6.465 -1.244 1.00 87.75 192 ALA A N 1
ATOM 1477 C CA . ALA A 1 192 ? 15.183 6.435 0.213 1.00 87.75 192 ALA A CA 1
ATOM 1478 C C . ALA A 1 192 ? 15.167 7.853 0.798 1.00 87.75 192 ALA A C 1
ATOM 1480 O O . ALA A 1 192 ? 14.307 8.151 1.622 1.00 87.75 192 ALA A O 1
ATOM 1481 N N . LEU A 1 193 ? 16.057 8.736 0.332 1.00 89.62 193 LEU A N 1
ATOM 1482 C CA . LEU A 1 193 ? 16.147 10.119 0.809 1.00 89.62 193 LEU A CA 1
ATOM 1483 C C . LEU A 1 193 ? 14.872 10.911 0.520 1.00 89.62 193 LEU A C 1
ATOM 1485 O O . LEU A 1 193 ? 14.344 11.546 1.427 1.00 89.62 193 LEU A O 1
ATOM 1489 N N . ILE A 1 194 ? 14.336 10.834 -0.704 1.00 87.69 194 ILE A N 1
ATOM 1490 C CA . ILE A 1 194 ? 13.115 11.574 -1.047 1.00 87.69 194 ILE A CA 1
ATOM 1491 C C . ILE A 1 194 ? 11.916 11.091 -0.223 1.00 87.69 194 ILE A C 1
ATOM 1493 O O . ILE A 1 194 ? 11.204 11.915 0.342 1.00 87.69 194 ILE A O 1
ATOM 1497 N N . ASN A 1 195 ? 11.734 9.771 -0.067 1.00 87.62 195 ASN A N 1
ATOM 1498 C CA . ASN A 1 195 ? 10.651 9.228 0.757 1.00 87.62 195 ASN A CA 1
ATOM 1499 C C . ASN A 1 195 ? 10.830 9.612 2.227 1.00 87.62 195 ASN A C 1
ATOM 1501 O O . ASN A 1 195 ? 9.869 10.026 2.865 1.00 87.62 195 ASN A O 1
ATOM 1505 N N . PHE A 1 196 ? 12.049 9.512 2.760 1.00 88.56 196 PHE A N 1
ATOM 1506 C CA . PHE A 1 196 ? 12.352 9.898 4.135 1.00 88.56 196 PHE A CA 1
ATOM 1507 C C . PHE A 1 196 ? 12.003 11.367 4.397 1.00 88.56 196 PHE A C 1
ATOM 1509 O O . PHE A 1 196 ? 11.258 11.661 5.330 1.00 88.56 196 PHE A O 1
ATOM 1516 N N . SER A 1 197 ? 12.453 12.280 3.532 1.00 88.38 197 SER A N 1
ATOM 1517 C CA . SER A 1 197 ? 12.112 13.702 3.626 1.00 88.38 197 SER A CA 1
ATOM 1518 C C . SER A 1 197 ? 10.605 13.943 3.523 1.00 88.38 197 SER A C 1
ATOM 1520 O O . SER A 1 197 ? 10.056 14.700 4.321 1.00 88.38 197 SER A O 1
ATOM 1522 N N . THR A 1 198 ? 9.912 13.282 2.588 1.00 86.19 198 THR A N 1
ATOM 1523 C CA . THR A 1 198 ? 8.456 13.425 2.428 1.00 86.19 198 THR A CA 1
ATOM 1524 C C . THR A 1 198 ? 7.689 12.924 3.649 1.00 86.19 198 THR A C 1
ATOM 1526 O O . THR A 1 198 ? 6.808 13.632 4.123 1.00 86.19 198 THR A O 1
ATOM 1529 N N . TYR A 1 199 ? 8.016 11.750 4.197 1.00 84.75 199 TYR A N 1
ATOM 1530 C CA . TYR A 1 199 ? 7.305 11.204 5.359 1.00 84.75 199 TYR A CA 1
ATOM 1531 C C . TYR A 1 199 ? 7.567 11.988 6.646 1.00 84.75 199 TYR A C 1
ATOM 1533 O O . TYR A 1 199 ? 6.675 12.063 7.489 1.00 84.75 199 TYR A O 1
ATOM 1541 N N . ILE A 1 200 ? 8.742 12.610 6.786 1.00 87.69 200 ILE A N 1
ATOM 1542 C CA . ILE A 1 200 ? 9.009 13.545 7.886 1.00 87.69 200 ILE A CA 1
ATOM 1543 C C . ILE A 1 200 ? 8.185 14.823 7.725 1.00 87.69 200 ILE A C 1
ATOM 1545 O O . ILE A 1 200 ? 7.607 15.287 8.700 1.00 87.69 200 ILE A O 1
ATOM 1549 N N . ALA A 1 201 ? 8.107 15.387 6.516 1.00 86.12 201 ALA A N 1
ATOM 1550 C CA . ALA A 1 201 ? 7.399 16.643 6.268 1.00 86.12 201 ALA A CA 1
ATOM 1551 C C . ALA A 1 201 ? 5.864 16.496 6.263 1.00 86.12 201 ALA A C 1
ATOM 1553 O O . ALA A 1 201 ? 5.157 17.408 6.688 1.00 86.12 201 ALA A O 1
ATOM 1554 N N . ALA A 1 202 ? 5.342 15.350 5.811 1.00 85.25 202 ALA A N 1
ATOM 1555 C CA . ALA A 1 202 ? 3.916 15.083 5.609 1.00 85.25 202 ALA A CA 1
ATOM 1556 C C . ALA A 1 202 ? 2.985 15.540 6.757 1.00 85.25 202 ALA A C 1
ATOM 1558 O O . ALA A 1 202 ? 2.025 16.257 6.466 1.00 85.25 202 ALA A O 1
ATOM 1559 N N . PRO A 1 203 ? 3.224 15.196 8.042 1.00 84.75 203 PRO A N 1
ATOM 1560 C CA . PRO A 1 203 ? 2.333 15.607 9.132 1.00 84.75 203 PRO A CA 1
ATOM 1561 C C . PRO A 1 203 ? 2.352 17.119 9.411 1.00 84.75 203 PRO A C 1
ATOM 1563 O O . PRO A 1 203 ? 1.376 17.648 9.943 1.00 84.75 203 PRO A O 1
ATOM 1566 N N . PHE A 1 204 ? 3.425 17.828 9.045 1.00 87.31 204 PHE A N 1
ATOM 1567 C CA . PHE A 1 204 ? 3.559 19.263 9.307 1.00 87.31 204 PHE A CA 1
ATOM 1568 C C . PHE A 1 204 ? 2.800 20.129 8.299 1.00 87.31 204 PHE A C 1
ATOM 1570 O O . PHE A 1 204 ? 2.372 21.220 8.663 1.00 87.31 204 PHE A O 1
ATOM 1577 N N . PHE A 1 205 ? 2.547 19.645 7.077 1.00 85.25 205 PHE A N 1
ATOM 1578 C CA . PHE A 1 205 ? 1.778 20.396 6.074 1.00 85.25 205 PHE A CA 1
ATOM 1579 C C . PHE A 1 205 ? 0.354 20.719 6.536 1.00 85.25 205 PHE A C 1
ATOM 1581 O O . PHE A 1 205 ? -0.121 21.833 6.334 1.00 85.25 205 PHE A O 1
ATOM 1588 N N . ALA A 1 206 ? -0.320 19.771 7.195 1.00 85.38 206 ALA A N 1
ATOM 1589 C CA . ALA A 1 206 ? -1.666 20.003 7.716 1.00 85.38 206 ALA A CA 1
ATOM 1590 C C . ALA A 1 206 ? -1.676 21.081 8.811 1.00 85.38 206 ALA A C 1
ATOM 1592 O O . ALA A 1 206 ? -2.554 21.942 8.829 1.00 85.38 206 ALA A O 1
ATOM 1593 N N . VAL A 1 207 ? -0.675 21.062 9.698 1.00 86.38 207 VAL A N 1
ATOM 1594 C CA . VAL A 1 207 ? -0.524 22.067 10.759 1.00 86.38 207 VAL A CA 1
ATOM 1595 C C . VAL A 1 207 ? -0.194 23.434 10.163 1.00 86.38 207 VAL A C 1
ATOM 1597 O O . VAL A 1 207 ? -0.813 24.416 10.554 1.00 86.38 207 VAL A O 1
ATOM 1600 N N . TYR A 1 208 ? 0.723 23.491 9.197 1.00 87.44 208 TYR A N 1
ATOM 1601 C CA . TYR A 1 208 ? 1.117 24.721 8.514 1.00 87.44 208 TYR A CA 1
ATOM 1602 C C . TYR A 1 208 ? -0.070 25.393 7.807 1.00 87.44 208 TYR A C 1
ATOM 1604 O O . TYR A 1 208 ? -0.342 26.565 8.053 1.00 87.44 208 TYR A O 1
ATOM 1612 N N . MET A 1 209 ? -0.847 24.645 7.015 1.00 88.56 209 MET A N 1
ATOM 1613 C CA . MET A 1 209 ? -2.017 25.194 6.314 1.00 88.56 209 MET A CA 1
ATOM 1614 C C . MET A 1 209 ? -3.097 25.723 7.266 1.00 88.56 209 MET A C 1
ATOM 1616 O O . MET A 1 209 ? -3.656 26.789 7.032 1.00 88.56 209 MET A O 1
ATOM 1620 N N . LEU A 1 210 ? -3.394 24.999 8.349 1.00 87.88 210 LEU A N 1
ATOM 1621 C CA . LEU A 1 210 ? -4.480 25.380 9.258 1.00 87.88 210 LEU A CA 1
ATOM 1622 C C . LEU A 1 210 ? -4.069 26.438 10.290 1.00 87.88 210 LEU A C 1
ATOM 1624 O O . LEU A 1 210 ? -4.893 27.269 10.659 1.00 87.88 210 LEU A O 1
ATOM 1628 N N . ARG A 1 211 ? -2.828 26.401 10.796 1.00 87.88 211 ARG A N 1
ATOM 1629 C CA . ARG A 1 211 ? -2.369 27.313 11.860 1.00 87.88 211 ARG A CA 1
ATOM 1630 C C . ARG A 1 211 ? -1.616 28.529 11.342 1.00 87.88 211 ARG A C 1
ATOM 1632 O O . ARG A 1 211 ? -1.892 29.622 11.813 1.00 87.88 211 ARG A O 1
ATOM 1639 N N . GLU A 1 212 ? -0.677 28.340 10.418 1.00 88.44 212 GLU A N 1
ATOM 1640 C CA . GLU A 1 212 ? 0.213 29.419 9.959 1.00 88.44 212 GLU A CA 1
ATOM 1641 C C . GLU A 1 212 ? -0.406 30.193 8.790 1.00 88.44 212 GLU A C 1
ATOM 1643 O O . GLU A 1 212 ? -0.435 31.419 8.804 1.00 88.44 212 GLU A O 1
ATOM 1648 N N . LEU A 1 213 ? -0.964 29.487 7.798 1.00 87.25 213 LEU A N 1
ATOM 1649 C CA . LEU A 1 213 ? -1.679 30.112 6.674 1.00 87.25 213 LEU A CA 1
ATOM 1650 C C . LEU A 1 213 ? -3.118 30.519 7.031 1.00 87.25 213 LEU A C 1
ATOM 1652 O O . LEU A 1 213 ? -3.757 31.245 6.272 1.00 87.25 213 LEU A O 1
ATOM 1656 N N . GLY A 1 214 ? -3.635 30.046 8.170 1.00 89.38 214 GLY A N 1
ATOM 1657 C CA . GLY A 1 214 ? -4.977 30.370 8.652 1.00 89.38 214 GLY A CA 1
ATOM 1658 C C . GLY A 1 214 ? -6.103 29.890 7.733 1.00 89.38 214 GLY A C 1
ATOM 1659 O O . GLY A 1 214 ? -7.169 30.506 7.716 1.00 89.38 214 GLY A O 1
ATOM 1660 N N . PHE A 1 215 ? -5.884 28.828 6.946 1.00 89.50 215 PHE A N 1
ATOM 1661 C CA . PHE A 1 215 ? -6.921 28.296 6.063 1.00 89.50 215 PHE A CA 1
ATOM 1662 C C . PHE A 1 215 ? -8.125 27.823 6.869 1.00 89.50 215 PHE A C 1
ATOM 1664 O O . PHE A 1 215 ? -7.994 27.118 7.875 1.00 89.50 215 PHE A O 1
ATOM 1671 N N . ASP A 1 216 ? -9.314 28.155 6.376 1.00 90.62 216 ASP A N 1
ATOM 1672 C CA . ASP A 1 216 ? -10.524 27.518 6.858 1.00 90.62 216 ASP A CA 1
ATOM 1673 C C . ASP A 1 216 ? -10.561 26.046 6.411 1.00 90.62 216 ASP A C 1
ATOM 1675 O O . ASP A 1 216 ? -9.855 25.594 5.499 1.00 90.62 216 ASP A O 1
ATOM 1679 N N . TYR A 1 217 ? -11.396 25.261 7.084 1.00 86.44 217 TYR A N 1
ATOM 1680 C CA . TYR A 1 217 ? -11.456 23.822 6.845 1.00 86.44 217 TYR A CA 1
ATOM 1681 C C . TYR A 1 217 ? -11.885 23.479 5.407 1.00 86.44 217 TYR A C 1
ATOM 1683 O O . TYR A 1 217 ? -11.437 22.477 4.844 1.00 86.44 217 TYR A O 1
ATOM 1691 N N . LEU A 1 218 ? -12.715 24.328 4.791 1.00 89.19 218 LEU A N 1
ATOM 1692 C CA . LEU A 1 218 ? -13.186 24.147 3.423 1.00 89.19 218 LEU A CA 1
ATOM 1693 C C . LEU A 1 218 ? -12.041 24.348 2.421 1.00 89.19 218 LEU A C 1
ATOM 1695 O O . LEU A 1 218 ? -11.825 23.474 1.577 1.00 89.19 218 LEU A O 1
ATOM 1699 N N . THR A 1 219 ? -11.255 25.422 2.549 1.00 88.62 219 THR A N 1
ATOM 1700 C CA . THR A 1 219 ? -10.077 25.660 1.694 1.00 88.62 219 THR A CA 1
ATOM 1701 C C . THR A 1 219 ? -9.059 24.534 1.836 1.00 88.62 219 THR A C 1
ATOM 1703 O O . THR A 1 219 ? -8.584 24.007 0.829 1.00 88.62 219 THR A O 1
ATOM 1706 N N . TYR A 1 220 ? -8.78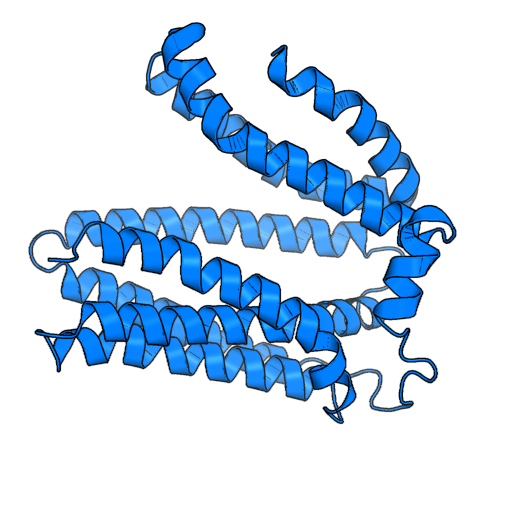6 24.081 3.063 1.00 86.50 220 TYR A N 1
ATOM 1707 C CA . TYR A 1 220 ? -7.898 22.942 3.317 1.00 86.50 220 TYR A CA 1
ATOM 1708 C C . TYR A 1 220 ? -8.339 21.670 2.569 1.00 86.50 220 TYR A C 1
ATOM 1710 O O . TYR A 1 220 ? -7.531 21.030 1.887 1.00 86.50 220 TYR A O 1
ATOM 1718 N N . ILE A 1 221 ? -9.629 21.317 2.641 1.00 87.19 221 ILE A N 1
ATOM 1719 C CA . ILE A 1 221 ? -10.169 20.155 1.921 1.00 87.19 221 ILE A CA 1
ATOM 1720 C C . ILE A 1 221 ? -10.050 20.339 0.408 1.00 87.19 221 ILE A C 1
ATOM 1722 O O . ILE A 1 221 ? -9.664 19.387 -0.277 1.00 87.19 221 ILE A O 1
ATOM 1726 N N . ILE A 1 222 ? -10.369 21.524 -0.124 1.00 89.62 222 ILE A N 1
ATOM 1727 C CA . ILE A 1 222 ? -10.260 21.807 -1.563 1.00 89.62 222 ILE A CA 1
ATOM 1728 C C . ILE A 1 222 ? -8.819 21.614 -2.034 1.00 89.62 222 ILE A C 1
ATOM 1730 O O . ILE A 1 222 ? -8.599 20.919 -3.027 1.00 89.62 222 ILE A O 1
ATOM 1734 N N . VAL A 1 223 ? -7.838 22.156 -1.310 1.00 87.88 223 VAL A N 1
ATOM 1735 C CA . VAL A 1 223 ? -6.415 22.051 -1.667 1.00 87.88 223 VAL A CA 1
ATOM 1736 C C . VAL A 1 223 ? -5.971 20.587 -1.706 1.00 87.88 223 VAL A C 1
ATOM 1738 O O . VAL A 1 223 ? -5.476 20.124 -2.736 1.00 87.88 223 VAL A O 1
ATOM 1741 N N . ILE A 1 224 ? -6.229 19.805 -0.655 1.00 86.19 224 ILE A N 1
ATOM 1742 C CA . ILE A 1 224 ? -5.829 18.385 -0.611 1.00 86.19 224 ILE A CA 1
ATOM 1743 C C . ILE A 1 224 ? -6.563 17.543 -1.663 1.00 86.19 224 ILE A C 1
ATOM 1745 O O . ILE A 1 224 ? -5.972 16.664 -2.306 1.00 86.19 224 ILE A O 1
ATOM 1749 N N . SER A 1 225 ? -7.850 17.814 -1.873 1.00 85.44 225 SER A N 1
ATOM 1750 C CA . SER A 1 225 ? -8.649 17.100 -2.872 1.00 85.44 225 SER A CA 1
ATOM 1751 C C . SER A 1 225 ? -8.173 17.419 -4.288 1.00 85.44 225 SER A C 1
ATOM 1753 O O . SER A 1 225 ? -8.067 16.511 -5.112 1.00 85.44 225 SER A O 1
ATOM 1755 N N . SER A 1 226 ? -7.806 18.675 -4.563 1.00 88.06 226 SER A N 1
ATOM 1756 C CA . SER A 1 226 ? -7.274 19.100 -5.862 1.00 88.06 226 SER A CA 1
ATOM 1757 C C . SER A 1 226 ? -5.977 18.367 -6.215 1.00 88.06 226 SER A C 1
ATOM 1759 O O . SER A 1 226 ? -5.842 17.873 -7.335 1.00 88.06 226 SER A O 1
ATOM 1761 N N . ALA A 1 227 ? -5.077 18.178 -5.242 1.00 85.50 227 ALA A N 1
ATOM 1762 C CA . ALA A 1 227 ? -3.848 17.410 -5.422 1.00 85.50 227 ALA A CA 1
ATOM 1763 C C . ALA A 1 227 ? -4.135 15.937 -5.762 1.00 85.50 227 ALA A C 1
ATOM 1765 O O . ALA A 1 227 ? -3.491 15.359 -6.642 1.00 85.50 227 ALA A O 1
ATOM 1766 N N . SER A 1 228 ? -5.137 15.335 -5.115 1.00 83.44 228 SER A N 1
ATOM 1767 C CA . SER A 1 228 ? -5.550 13.948 -5.376 1.00 83.44 228 SER A CA 1
ATOM 1768 C C . SER A 1 228 ? -6.160 13.784 -6.773 1.00 83.44 228 SER A C 1
ATOM 1770 O O . SER A 1 228 ? -5.799 12.867 -7.512 1.00 83.44 228 SER A O 1
ATOM 1772 N N . VAL A 1 229 ? -7.039 14.708 -7.174 1.00 85.25 229 VAL A N 1
ATOM 1773 C CA . VAL A 1 229 ? -7.645 14.729 -8.516 1.00 85.25 229 VAL A CA 1
ATOM 1774 C C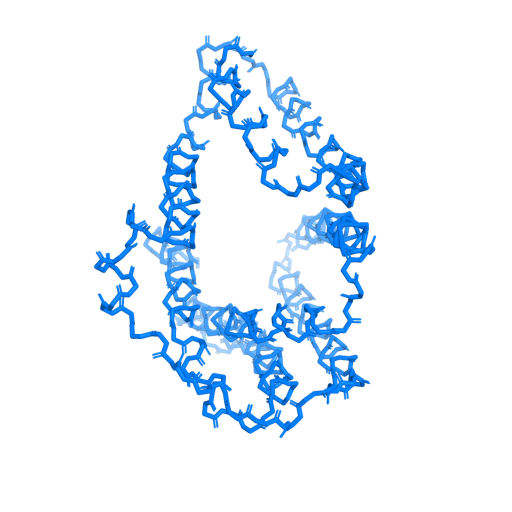 . VAL A 1 229 ? -6.578 14.934 -9.590 1.00 85.25 229 VAL A C 1
ATOM 1776 O O . VAL A 1 229 ? -6.551 14.197 -10.579 1.00 85.25 229 VAL A O 1
ATOM 1779 N N . ALA A 1 230 ? -5.655 15.876 -9.377 1.00 87.06 230 ALA A N 1
ATOM 1780 C CA . ALA A 1 230 ? -4.517 16.081 -10.261 1.00 87.06 230 ALA A CA 1
ATOM 1781 C C . ALA A 1 230 ? -3.688 14.795 -10.387 1.00 87.06 230 ALA A C 1
ATOM 1783 O O . ALA A 1 230 ? -3.383 14.377 -11.502 1.00 87.06 230 ALA A O 1
ATOM 1784 N N . ASN A 1 231 ? -3.395 14.100 -9.284 1.00 84.50 231 ASN A N 1
ATOM 1785 C CA . ASN A 1 231 ? -2.667 12.831 -9.328 1.00 84.50 231 ASN A CA 1
ATOM 1786 C C . ASN A 1 231 ? -3.350 11.804 -10.252 1.00 84.50 231 ASN A C 1
ATOM 1788 O O . ASN A 1 231 ? -2.698 11.244 -11.136 1.00 84.50 231 ASN A O 1
ATOM 1792 N N . PHE A 1 232 ? -4.668 11.621 -10.123 1.00 81.06 232 PHE A N 1
ATOM 1793 C CA . PHE A 1 232 ? -5.417 10.666 -10.946 1.00 81.06 232 PHE A CA 1
ATOM 1794 C C . PHE A 1 232 ? -5.412 11.024 -12.435 1.00 81.06 232 PHE A C 1
ATOM 1796 O O . PHE A 1 232 ? -5.194 10.150 -13.275 1.00 81.06 232 PHE A O 1
ATOM 1803 N N . ILE A 1 233 ? -5.606 12.301 -12.773 1.00 82.56 233 ILE A N 1
ATOM 1804 C CA . ILE A 1 233 ? -5.614 12.770 -14.166 1.00 82.56 233 ILE A CA 1
ATOM 1805 C C . ILE A 1 233 ? -4.216 12.640 -14.779 1.00 82.56 233 ILE A C 1
ATOM 1807 O O . ILE A 1 233 ? -4.040 12.090 -15.873 1.00 82.56 233 ILE A O 1
ATOM 1811 N N . PHE A 1 234 ? -3.200 13.116 -14.060 1.00 85.88 234 PHE A N 1
ATOM 1812 C CA . PHE A 1 234 ? -1.840 13.192 -14.571 1.00 85.88 234 PHE A CA 1
ATOM 1813 C C . PHE A 1 234 ? -1.106 11.849 -14.544 1.00 85.88 234 PHE A C 1
ATOM 1815 O O . PHE A 1 234 ? -0.160 11.692 -15.310 1.00 85.88 234 PHE A O 1
ATOM 1822 N N . MET A 1 235 ? -1.543 10.842 -13.778 1.00 82.00 235 MET A N 1
ATOM 1823 C CA . MET A 1 235 ? -0.946 9.494 -13.808 1.00 82.00 235 MET A CA 1
ATOM 1824 C C . MET A 1 235 ? -0.900 8.899 -15.222 1.00 82.00 235 MET A C 1
ATOM 1826 O O . MET A 1 235 ? 0.115 8.337 -15.639 1.00 82.00 235 MET A O 1
ATOM 1830 N N . LYS A 1 236 ? -1.981 9.056 -15.997 1.00 80.69 236 LYS A N 1
ATOM 1831 C CA . LYS A 1 236 ? -2.042 8.586 -17.390 1.00 80.69 236 LYS A CA 1
ATOM 1832 C C . LYS A 1 236 ? -1.117 9.394 -18.304 1.00 80.69 236 LYS A C 1
ATOM 1834 O O . LYS A 1 236 ? -0.483 8.825 -19.193 1.00 80.69 236 LYS A O 1
ATOM 1839 N N . VAL A 1 237 ? -1.049 10.708 -18.088 1.00 85.25 237 VAL A N 1
ATOM 1840 C CA . VAL A 1 237 ? -0.217 11.635 -18.869 1.00 85.25 237 VAL A CA 1
ATOM 1841 C C . VAL A 1 237 ? 1.263 11.340 -18.633 1.00 85.25 237 VAL A C 1
ATOM 1843 O O . VAL A 1 237 ? 1.989 11.067 -19.586 1.00 85.25 237 VAL A O 1
ATOM 1846 N N . TRP A 1 238 ? 1.690 11.290 -17.371 1.00 85.19 238 TRP A N 1
ATOM 1847 C CA . TRP A 1 238 ? 3.063 10.965 -16.992 1.00 85.19 238 TRP A CA 1
ATOM 1848 C C . TRP A 1 238 ? 3.473 9.574 -17.456 1.00 85.19 238 TRP A C 1
ATOM 1850 O O . TRP A 1 238 ? 4.576 9.429 -17.967 1.00 85.19 238 TRP A O 1
ATOM 1860 N N . GLY A 1 239 ? 2.582 8.578 -17.390 1.00 83.44 239 GLY A N 1
ATOM 1861 C CA . GLY A 1 239 ? 2.849 7.246 -17.938 1.00 83.44 239 GLY A CA 1
ATOM 1862 C C . GLY A 1 239 ? 3.241 7.276 -19.420 1.00 83.44 239 GLY A C 1
ATOM 1863 O O . GLY A 1 239 ? 4.227 6.656 -19.807 1.00 83.44 239 GLY A O 1
ATOM 1864 N N . ARG A 1 240 ? 2.530 8.064 -20.240 1.00 83.88 240 ARG A N 1
ATOM 1865 C CA . ARG A 1 240 ? 2.852 8.240 -21.667 1.00 83.88 240 ARG A CA 1
ATOM 1866 C C . ARG A 1 240 ? 4.156 9.009 -21.883 1.00 83.88 240 ARG A C 1
ATOM 1868 O O . ARG A 1 240 ? 4.928 8.656 -22.768 1.00 83.88 240 ARG A O 1
ATOM 1875 N N . ILE A 1 241 ? 4.400 10.061 -21.100 1.00 85.69 241 ILE A N 1
ATOM 1876 C CA . ILE A 1 241 ? 5.637 10.852 -21.198 1.00 85.69 241 ILE A CA 1
ATOM 1877 C C . ILE A 1 241 ? 6.845 9.986 -20.807 1.00 85.69 241 ILE A C 1
ATOM 1879 O O . ILE A 1 241 ? 7.880 10.050 -21.466 1.00 85.69 241 ILE A O 1
ATOM 1883 N N . CYS A 1 242 ? 6.702 9.127 -19.795 1.00 85.00 242 CYS A N 1
ATOM 1884 C CA . CYS A 1 242 ? 7.707 8.148 -19.375 1.00 85.00 242 CYS A CA 1
ATOM 1885 C C . CYS A 1 242 ? 8.102 7.180 -20.488 1.00 85.00 242 CYS A C 1
ATOM 1887 O O . CYS A 1 242 ? 9.297 6.940 -20.666 1.00 85.00 242 CYS A O 1
ATOM 1889 N N . ASP A 1 24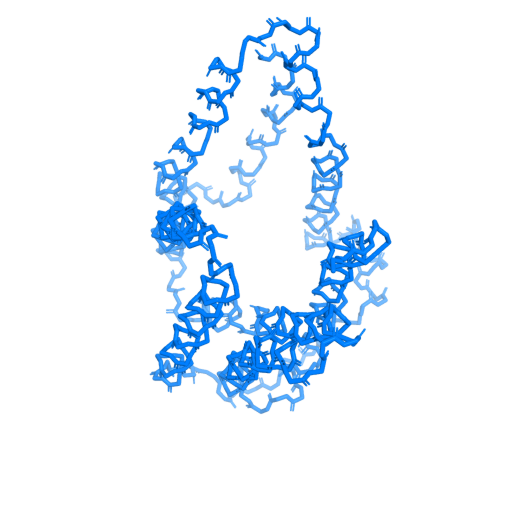3 ? 7.129 6.692 -21.261 1.00 83.25 243 ASP A N 1
ATOM 1890 C CA . ASP A 1 243 ? 7.388 5.785 -22.385 1.00 83.25 243 ASP A CA 1
ATOM 1891 C C . ASP A 1 243 ? 8.208 6.460 -23.507 1.00 83.25 243 ASP A C 1
ATOM 1893 O O . ASP A 1 243 ? 8.992 5.792 -24.174 1.00 83.25 243 ASP A O 1
ATOM 1897 N N . ILE A 1 244 ? 8.081 7.783 -23.695 1.00 85.25 244 ILE A N 1
ATOM 1898 C CA . ILE A 1 244 ? 8.766 8.538 -24.766 1.00 85.25 244 ILE A CA 1
ATOM 1899 C C . ILE A 1 244 ? 10.125 9.089 -24.304 1.00 85.25 244 ILE A C 1
ATOM 1901 O O . ILE A 1 244 ? 11.133 8.958 -24.995 1.00 85.25 244 ILE A O 1
ATOM 1905 N N . CYS A 1 245 ? 10.164 9.741 -23.141 1.00 84.38 245 CYS A N 1
ATOM 1906 C CA . CYS A 1 245 ? 11.332 10.493 -22.671 1.00 84.38 245 CYS A CA 1
ATOM 1907 C C . CYS A 1 245 ? 12.276 9.662 -21.786 1.00 84.38 245 CYS A C 1
ATOM 1909 O O . CYS A 1 245 ? 13.435 10.046 -21.591 1.00 84.38 245 CYS A O 1
ATOM 1911 N N . GLY A 1 246 ? 11.796 8.536 -21.252 1.00 83.00 246 GLY A N 1
ATOM 1912 C CA . GLY A 1 246 ? 12.507 7.680 -20.308 1.00 83.00 246 GLY A CA 1
ATOM 1913 C C . GLY A 1 246 ? 12.377 8.132 -18.847 1.00 83.00 246 GLY A C 1
ATOM 1914 O O . GLY A 1 246 ? 12.500 9.313 -18.513 1.00 83.00 246 GLY A O 1
ATOM 1915 N N . ASN A 1 247 ? 12.202 7.157 -17.947 1.00 82.25 247 ASN A N 1
ATOM 1916 C CA . ASN A 1 247 ? 11.903 7.377 -16.523 1.00 82.25 247 ASN A CA 1
ATOM 1917 C C . ASN A 1 247 ? 12.943 8.243 -15.789 1.00 82.25 247 ASN A C 1
ATOM 1919 O O . ASN A 1 247 ? 12.585 9.085 -14.971 1.00 82.25 247 ASN A O 1
ATOM 1923 N N . VAL A 1 248 ? 14.237 8.070 -16.085 1.00 83.12 248 VAL A N 1
ATOM 1924 C CA . VAL A 1 248 ? 15.318 8.774 -15.367 1.00 83.12 248 VAL A CA 1
ATOM 1925 C C . VAL A 1 248 ? 15.312 10.279 -15.649 1.00 83.12 248 VAL A C 1
ATOM 1927 O O . VAL A 1 248 ? 15.581 11.069 -14.745 1.00 83.12 248 VAL A O 1
ATOM 1930 N N . LYS A 1 249 ? 15.001 10.698 -16.884 1.00 83.62 249 LYS A N 1
ATOM 1931 C CA . LYS A 1 249 ? 14.969 12.126 -17.245 1.00 83.62 249 LYS A CA 1
ATOM 1932 C C . LYS A 1 249 ? 13.822 12.842 -16.537 1.00 83.62 249 LYS A C 1
ATOM 1934 O O . LYS A 1 249 ? 14.024 13.916 -15.981 1.00 83.62 249 LYS A O 1
ATOM 1939 N N . ILE A 1 250 ? 12.652 12.209 -16.505 1.00 85.62 250 ILE A N 1
ATOM 1940 C CA . ILE A 1 250 ? 11.463 12.744 -15.831 1.00 85.62 250 ILE A CA 1
ATOM 1941 C C . ILE A 1 250 ? 11.683 12.809 -14.326 1.00 85.62 250 ILE A C 1
ATOM 1943 O O . ILE A 1 250 ? 11.380 13.821 -13.711 1.00 85.62 250 ILE A O 1
ATOM 1947 N N . LEU A 1 251 ? 12.288 11.779 -13.735 1.00 85.06 251 LEU A N 1
ATOM 1948 C CA . LEU A 1 251 ? 12.592 11.767 -12.309 1.00 85.06 251 LEU A CA 1
ATOM 1949 C C . LEU A 1 251 ? 13.529 12.919 -11.918 1.00 85.06 251 LEU A C 1
ATOM 1951 O O . LEU A 1 251 ? 13.266 13.598 -10.928 1.00 85.06 251 LEU A O 1
ATOM 1955 N N . LYS A 1 252 ? 14.564 13.215 -12.719 1.00 85.06 252 LYS A N 1
ATOM 1956 C CA . LYS A 1 252 ? 15.408 14.406 -12.508 1.00 85.06 252 LYS A CA 1
ATOM 1957 C C . LYS A 1 252 ? 14.612 15.707 -12.614 1.00 85.06 252 LYS A C 1
ATOM 1959 O O . LYS A 1 252 ? 14.776 16.565 -11.757 1.00 85.06 252 LYS A O 1
ATOM 1964 N N . LEU A 1 253 ? 13.744 15.833 -13.620 1.00 86.75 253 LEU A N 1
ATOM 1965 C CA . LEU A 1 253 ? 12.892 17.011 -13.799 1.00 86.75 253 LEU A CA 1
ATOM 1966 C C . LEU A 1 253 ? 11.973 17.225 -12.588 1.00 86.75 253 LEU A C 1
ATOM 1968 O O . LEU A 1 253 ? 11.998 18.291 -11.987 1.00 86.75 253 LEU A O 1
ATOM 1972 N N . CYS A 1 254 ? 11.220 16.202 -12.181 1.00 84.56 254 CYS A N 1
ATOM 1973 C CA . CYS A 1 254 ? 10.320 16.276 -11.030 1.00 84.56 254 CYS A CA 1
ATOM 1974 C C . CYS A 1 254 ? 11.072 16.579 -9.729 1.00 84.56 254 CYS A C 1
ATOM 1976 O O . CYS A 1 254 ? 10.576 17.350 -8.916 1.00 84.56 254 CYS A O 1
ATOM 1978 N N . SER A 1 255 ? 12.284 16.040 -9.552 1.00 83.75 255 SER A N 1
ATOM 1979 C CA . SER A 1 255 ? 13.111 16.298 -8.360 1.00 83.75 255 SER A CA 1
ATOM 1980 C C . SER A 1 255 ? 13.411 17.776 -8.139 1.00 83.75 255 SER A C 1
ATOM 1982 O O . SER A 1 255 ? 13.532 18.195 -6.996 1.00 83.75 255 SER A O 1
ATOM 1984 N N . VAL A 1 256 ? 13.532 18.562 -9.213 1.00 84.12 256 VAL A N 1
ATOM 1985 C CA . VAL A 1 256 ? 13.795 20.006 -9.126 1.00 84.12 256 VAL A CA 1
ATOM 1986 C C . VAL A 1 256 ? 12.572 20.764 -8.601 1.00 84.12 256 VAL A C 1
ATOM 1988 O O . VAL A 1 256 ? 12.728 21.771 -7.922 1.00 84.12 256 VAL A O 1
ATOM 1991 N N . PHE A 1 257 ? 11.361 20.263 -8.861 1.00 82.75 257 PHE A N 1
ATOM 1992 C CA . PHE A 1 257 ? 10.115 20.898 -8.422 1.00 82.75 257 PHE A CA 1
ATOM 1993 C C . PHE A 1 257 ? 9.691 20.508 -7.001 1.00 82.75 257 PHE A C 1
ATOM 1995 O O . PHE A 1 257 ? 8.941 21.248 -6.374 1.00 82.75 257 PHE A O 1
ATOM 2002 N N . VAL A 1 258 ? 10.168 19.380 -6.462 1.00 79.94 258 VAL A N 1
ATOM 2003 C CA . VAL A 1 258 ? 9.793 18.911 -5.112 1.00 79.94 258 VAL A CA 1
ATOM 2004 C C . VAL A 1 258 ? 10.073 19.951 -4.010 1.00 79.94 258 VAL A C 1
ATOM 2006 O O . VAL A 1 258 ? 9.179 20.180 -3.198 1.00 79.94 258 VAL A O 1
ATOM 2009 N N . PRO A 1 259 ? 11.233 20.641 -3.976 1.00 78.62 259 PRO A N 1
A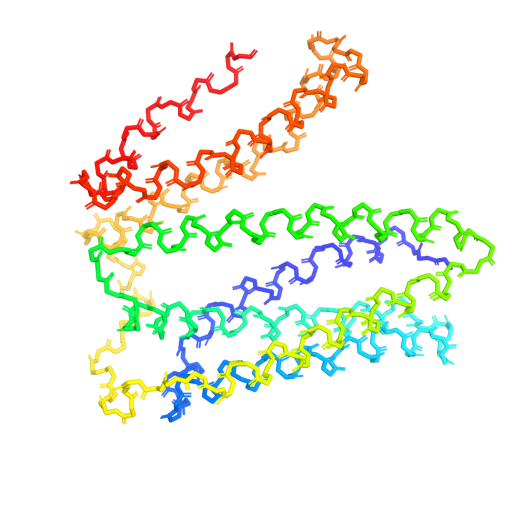TOM 2010 C CA . PRO A 1 259 ? 11.503 21.681 -2.979 1.00 78.62 259 PRO A CA 1
ATOM 2011 C C . PRO A 1 259 ? 10.639 22.942 -3.112 1.00 78.62 259 PRO A C 1
ATOM 2013 O O . PRO A 1 259 ? 10.646 23.762 -2.202 1.00 78.62 259 PRO A O 1
ATOM 2016 N N . VAL A 1 260 ? 9.921 23.119 -4.226 1.00 79.06 260 VAL A N 1
ATOM 2017 C CA . VAL A 1 260 ? 9.056 24.288 -4.470 1.00 79.06 260 VAL A CA 1
ATOM 2018 C C . VAL A 1 260 ? 7.668 24.095 -3.851 1.00 79.06 260 VAL A C 1
ATOM 2020 O O . VAL A 1 260 ? 6.976 25.070 -3.592 1.00 79.06 260 VAL A O 1
ATOM 2023 N N . VAL A 1 261 ? 7.268 22.854 -3.553 1.00 72.88 261 VAL A N 1
ATOM 2024 C CA . VAL A 1 261 ? 5.942 22.533 -2.992 1.00 72.88 261 VAL A CA 1
ATOM 2025 C C . VAL A 1 261 ? 5.624 23.290 -1.691 1.00 72.88 261 VAL A C 1
ATOM 2027 O O . VAL A 1 261 ? 4.505 23.771 -1.587 1.00 72.88 261 VAL A O 1
ATOM 2030 N N . PRO A 1 262 ? 6.545 23.452 -0.718 1.00 67.44 262 PRO A N 1
ATOM 2031 C CA . PRO A 1 262 ? 6.264 24.210 0.506 1.00 67.44 262 PRO A CA 1
ATOM 2032 C C . PRO A 1 262 ? 6.183 25.734 0.327 1.00 67.44 262 PRO A C 1
ATOM 2034 O O . PRO A 1 262 ? 5.873 26.421 1.292 1.00 67.44 262 PRO A O 1
ATOM 2037 N N . LEU A 1 263 ? 6.537 26.270 -0.849 1.00 65.31 263 LEU A N 1
ATOM 2038 C CA . LEU A 1 263 ? 6.473 27.709 -1.149 1.00 65.31 263 LEU A CA 1
ATOM 2039 C C . LEU A 1 263 ? 5.133 28.128 -1.782 1.00 65.31 263 LEU A C 1
ATOM 2041 O O . LEU A 1 263 ? 4.930 29.321 -2.008 1.00 65.31 263 LEU A O 1
ATOM 2045 N N . LEU A 1 264 ? 4.268 27.160 -2.106 1.00 56.53 264 LEU A N 1
ATOM 2046 C CA . LEU A 1 264 ? 2.902 27.342 -2.608 1.00 56.53 264 LEU A CA 1
ATOM 2047 C C . LEU A 1 264 ? 1.900 27.280 -1.453 1.00 56.53 264 LEU A C 1
ATOM 2049 O O . LEU A 1 264 ? 0.917 28.048 -1.518 1.00 56.53 264 LEU A O 1
#

Foldseek 3Di:
DDDPVLVVLLVPLLVVLLVVLLVCLVVVCLVDLFLLVLLLVLLLLLLVLLQQLQVVCVVPVVCNSVSVSVSNSSSSNSNSSSVVSVVVQLVVVDDLLQSLLVVLVVVLVVLVVVVVVVVVLVVLCVVCVVPNSVSSNVVSNVVSVVSVVVSVVSNVDDRPDSDDRPPDPPPPVNLVVCLPPDPVSVVVVVVVVVVVVCVVCVVVVLVCVCPVVVDDPVVVCVVVVVVSVCSSVCSNVVSNVCSVVNDVVVVVVVVVCVVCVVVD

Secondary structure (DSSP, 8-state):
---HHHHHHHHHHHHHHHHHHHHHHHHHHHHSS-HHHHHHHHHHHHHHHHHHHHHHHHH-GGGHHHHHHHHHHHHHHHHHHHHHHHHHHHHHHS-GGGHHHHHHHHHHHHHHHHHHHHHHHHHHHHHTSTTHHHHHHHHHHHHHHHHHHHHHHHHTS--S--S---S----HHHHHHTTTTSHHHHHHHHHHHHHHHHHHHHHHHHHIIIIIS---HHHHHHHHHHHHHHHHHHHHHHHHHHHHH-HHHHHHHHHHHGGGGGG-

Radius of gyration: 21.13 Å; chains: 1; bounding box: 55×53×51 Å

InterPro domains:
  IPR011701 Major facilitator superfamily [PF07690] (2-256)
  IPR036259 MFS transporter superfamily [G3DSA:1.20.1250.20] (1-161)
  IPR036259 MFS transporter superfamily [G3DSA:1.20.1250.20] (183-264)
  IPR036259 MFS transporter superfamily [SSF103473] (2-260)
  IPR052528 Putative sugar transporter and related proteins [PTHR23526] (3-264)